Protein AF-A0A496JHW9-F1 (afdb_monomer_lite)

Secondary structure (DSSP, 8-state):
-------------SSHHHHHHHHHHHHHHHHHHHHHHHHHHHHHHHHHHHHHHHHHHHH-SSS-HHHHHHHHHHHHHHHHHHHHHHHHHHHHHHHS-SS-HHHHHHHHHHHHHHHHTT-TT-HHHHHHHHHHHHHHHHHHHHHHHHHHHHHHHHHHHHHHHHHHHHHHHHHHHHHHHHHHHHHHHHHHHHHHHHHHHHHHHHHHHHHHHHHHHHHHHHHHHHHHHHHHHHHHHHHHHTTPEEEEEEEEEETTTEEEEEEEEEPPPP-----

Sequence (271 aa):
MESVKTGKTNKVGKNTEITNTKANKETHFKQVSAITNIIRSIGGFFTKIAKKVRELVKKHPKKSNAALVVLTHAACKRAKELDDKVQDKSKQAEKENQINWWKYSGLTIVTSLLLAACSAGDTDKQIELEQEKQEANKSGIELEQERQKTEQERQKTNKSEIELEQERQKTNKSGIELANSQIKAEQERQKTEQEKQKANKSEIELEQQKQKTINTQRDLIKEQKDFIKETEQNCQENHGQFFIKKVGIKAGIGIEVEAECKTPKPTKTNQ

Radius of gyration: 61.29 Å; chains: 1; bounding box: 142×51×155 Å

pLDDT: mean 70.11, std 18.45, range [31.92, 96.56]

InterPro domains:
  IPR008592 Protein of unknown function DUF874 [PF05917] (1-137)
  IPR008592 Protein of unknown function DUF874 [PF05917] (140-271)

Structure (mmCIF, N/CA/C/O backbone):
data_AF-A0A496JHW9-F1
#
_entry.id   AF-A0A496JHW9-F1
#
loop_
_atom_site.group_PDB
_atom_site.id
_atom_site.type_symbol
_atom_site.label_atom_id
_atom_site.label_alt_id
_atom_site.label_comp_id
_atom_site.label_asym_id
_atom_site.label_entity_id
_atom_site.label_seq_id
_atom_site.pdbx_PDB_ins_code
_atom_site.Cartn_x
_atom_site.Cartn_y
_atom_site.Cartn_z
_atom_site.occupancy
_atom_site.B_iso_or_equiv
_atom_site.auth_seq_id
_atom_site.auth_comp_id
_atom_site.auth_asym_id
_atom_site.auth_atom_id
_atom_site.pdbx_PDB_model_num
ATOM 1 N N . MET A 1 1 ? 5.627 -39.200 10.473 1.00 38.06 1 MET A N 1
ATOM 2 C CA . MET A 1 1 ? 5.484 -37.866 9.853 1.00 38.06 1 MET A CA 1
ATOM 3 C C . MET A 1 1 ? 6.695 -37.059 10.286 1.00 38.06 1 MET A C 1
ATOM 5 O O . MET A 1 1 ? 6.779 -36.665 11.435 1.00 38.06 1 MET A O 1
ATOM 9 N N . GLU A 1 2 ? 7.810 -37.295 9.605 1.00 36.28 2 GLU A N 1
ATOM 10 C CA . GLU A 1 2 ? 8.341 -36.469 8.504 1.00 36.28 2 GLU A CA 1
ATOM 11 C C . GLU A 1 2 ? 9.114 -35.247 9.012 1.00 36.28 2 GLU A C 1
ATOM 13 O O . GLU A 1 2 ? 8.572 -34.248 9.469 1.00 36.28 2 GLU A O 1
ATOM 18 N N . SER A 1 3 ? 10.433 -35.389 8.927 1.00 38.78 3 SER A N 1
ATOM 19 C CA . SER A 1 3 ? 11.457 -34.377 9.116 1.00 38.78 3 SER A CA 1
ATOM 20 C C . SER A 1 3 ? 11.524 -33.475 7.880 1.00 38.78 3 SER A C 1
ATOM 22 O O . SER A 1 3 ? 11.931 -33.904 6.800 1.00 38.78 3 SER A O 1
ATOM 24 N N . VAL A 1 4 ? 11.145 -32.204 8.042 1.00 34.38 4 VAL A N 1
ATOM 25 C CA . VAL A 1 4 ? 11.215 -31.195 6.977 1.00 34.38 4 VAL A CA 1
ATOM 26 C C . VAL A 1 4 ? 12.614 -30.583 6.913 1.00 34.38 4 VAL A C 1
ATOM 28 O O . VAL A 1 4 ? 13.152 -30.044 7.880 1.00 34.38 4 VAL A O 1
ATOM 31 N N . LYS A 1 5 ? 13.194 -30.708 5.722 1.00 40.56 5 LYS A N 1
ATOM 32 C CA . LYS A 1 5 ? 14.480 -30.184 5.271 1.00 40.56 5 LYS A CA 1
ATOM 33 C C . LYS A 1 5 ? 14.376 -28.720 4.810 1.00 40.56 5 LYS A C 1
ATOM 35 O O . LYS A 1 5 ? 13.405 -28.325 4.179 1.00 40.56 5 LYS A O 1
ATOM 40 N N . THR A 1 6 ? 15.510 -28.032 4.975 1.00 37.38 6 THR A N 1
ATOM 41 C CA . THR A 1 6 ? 16.125 -27.007 4.096 1.00 37.38 6 THR A CA 1
ATOM 42 C C . THR A 1 6 ? 15.515 -25.609 3.951 1.00 37.38 6 THR A C 1
ATOM 44 O O . THR A 1 6 ? 14.374 -25.432 3.557 1.00 37.38 6 THR A O 1
ATOM 47 N N . GLY A 1 7 ? 16.394 -24.607 4.103 1.00 31.92 7 GLY A N 1
ATOM 48 C CA . GLY A 1 7 ? 16.182 -23.228 3.657 1.00 31.92 7 GLY A CA 1
ATOM 49 C C . GLY A 1 7 ? 17.379 -22.309 3.933 1.00 31.92 7 GLY A C 1
ATOM 50 O O . GLY A 1 7 ? 17.229 -21.280 4.578 1.00 31.92 7 GLY A O 1
ATOM 51 N N . LYS A 1 8 ? 18.593 -22.695 3.510 1.00 41.06 8 LYS A N 1
ATOM 52 C CA . LYS A 1 8 ? 19.811 -21.868 3.621 1.00 41.06 8 LYS A CA 1
ATOM 53 C C . LYS A 1 8 ? 19.855 -20.908 2.425 1.00 41.06 8 LYS A C 1
ATOM 55 O O . LYS A 1 8 ? 19.962 -21.361 1.289 1.00 41.06 8 LYS A O 1
ATOM 60 N N . THR A 1 9 ? 19.740 -19.603 2.660 1.00 31.92 9 THR A N 1
ATOM 61 C CA . THR A 1 9 ? 19.770 -18.576 1.608 1.00 31.92 9 THR A CA 1
ATOM 62 C C . THR A 1 9 ? 21.206 -18.289 1.156 1.00 31.92 9 THR A C 1
ATOM 64 O O . THR A 1 9 ? 22.090 -17.974 1.953 1.00 31.92 9 THR A O 1
ATOM 67 N N . ASN A 1 10 ? 21.446 -18.415 -0.150 1.00 36.72 10 ASN A N 1
ATOM 68 C CA . ASN A 1 10 ? 22.722 -18.118 -0.793 1.00 36.72 10 ASN A CA 1
ATOM 69 C C . ASN A 1 10 ? 22.885 -16.603 -0.992 1.00 36.72 10 ASN A C 1
ATOM 71 O O . ASN A 1 10 ? 22.156 -15.986 -1.763 1.00 36.72 10 ASN A O 1
ATOM 75 N N . LYS A 1 11 ? 23.896 -16.016 -0.342 1.00 51.56 11 LYS A N 1
ATOM 76 C CA . LYS A 1 11 ? 24.513 -14.744 -0.745 1.00 51.56 11 LYS A CA 1
ATOM 77 C C . LYS A 1 11 ? 25.566 -15.029 -1.820 1.00 51.56 11 LYS A C 1
ATOM 79 O O . LYS A 1 11 ? 26.724 -15.232 -1.475 1.00 51.56 11 LYS A O 1
ATOM 84 N N . VAL A 1 12 ? 25.206 -15.041 -3.102 1.00 46.00 12 VAL A N 1
ATOM 85 C CA . VAL A 1 12 ? 26.182 -15.021 -4.211 1.00 46.00 12 VAL A CA 1
ATOM 86 C C . VAL A 1 12 ? 25.565 -14.283 -5.395 1.00 46.00 12 VAL A C 1
ATOM 88 O O . VAL A 1 12 ? 24.484 -14.649 -5.837 1.00 46.00 12 VAL A O 1
ATOM 91 N N . GLY A 1 13 ? 26.262 -13.269 -5.921 1.00 43.53 13 GLY A N 1
ATOM 92 C CA . GLY A 1 13 ? 25.902 -12.693 -7.220 1.00 43.53 13 GLY A CA 1
ATOM 93 C C . GLY A 1 13 ? 26.293 -11.238 -7.471 1.00 43.53 13 GLY A C 1
ATOM 94 O O . GLY A 1 13 ? 25.481 -10.510 -8.020 1.00 43.53 13 GLY A O 1
ATOM 95 N N . LYS A 1 14 ? 27.489 -10.775 -7.071 1.00 45.34 14 LYS A N 1
ATOM 96 C CA . LYS A 1 14 ? 28.031 -9.481 -7.558 1.00 45.34 14 LYS A CA 1
ATOM 97 C C . LYS A 1 14 ? 29.511 -9.496 -7.976 1.00 45.34 14 LYS A C 1
ATOM 99 O O . LYS A 1 14 ? 30.009 -8.486 -8.452 1.00 45.34 14 LYS A O 1
ATOM 104 N N . ASN A 1 15 ? 30.209 -10.634 -7.885 1.00 43.50 15 ASN A N 1
ATOM 105 C CA . ASN A 1 15 ? 31.661 -10.685 -8.139 1.00 43.50 15 ASN A CA 1
ATOM 106 C C . ASN A 1 15 ? 32.051 -11.401 -9.448 1.00 43.50 15 ASN A C 1
ATOM 108 O O . ASN A 1 15 ? 33.213 -11.348 -9.836 1.00 43.50 15 ASN A O 1
ATOM 112 N N . THR A 1 16 ? 31.106 -12.040 -10.145 1.00 36.47 16 THR A N 1
ATOM 113 C CA . THR A 1 16 ? 31.382 -12.831 -11.365 1.00 36.47 16 THR A CA 1
ATOM 114 C C . THR A 1 16 ? 31.396 -11.983 -12.647 1.00 36.47 16 THR A C 1
ATOM 116 O O . THR A 1 16 ? 31.948 -12.389 -13.665 1.00 36.47 16 THR A O 1
ATOM 119 N N . GLU A 1 17 ? 30.837 -10.773 -12.614 1.00 43.03 17 GLU A N 1
ATOM 120 C CA . GLU A 1 17 ? 30.755 -9.887 -13.788 1.00 43.03 17 GLU A CA 1
ATOM 121 C C . GLU A 1 17 ? 32.027 -9.032 -13.985 1.00 43.03 17 GLU A C 1
ATOM 123 O O . GLU A 1 17 ? 32.406 -8.677 -15.103 1.00 43.03 17 GLU A O 1
ATOM 128 N N . ILE A 1 18 ? 32.754 -8.762 -12.896 1.00 42.75 18 ILE A N 1
ATOM 129 C CA . ILE A 1 18 ? 33.945 -7.895 -12.889 1.00 42.75 18 ILE A CA 1
ATOM 130 C C . ILE A 1 18 ? 35.205 -8.656 -13.348 1.00 42.75 18 ILE A C 1
ATOM 132 O O . ILE A 1 18 ? 36.132 -8.070 -13.907 1.00 42.75 18 ILE A O 1
ATOM 136 N N . THR A 1 19 ? 35.251 -9.978 -13.174 1.00 39.28 19 THR A N 1
ATOM 137 C CA . THR A 1 19 ? 36.376 -10.819 -13.620 1.00 39.28 19 THR A CA 1
ATOM 138 C C . THR A 1 19 ? 36.363 -11.080 -15.129 1.00 39.28 19 THR A C 1
ATOM 140 O O . THR A 1 19 ? 37.426 -11.078 -15.752 1.00 39.28 19 THR A O 1
ATOM 143 N N . ASN A 1 20 ? 35.185 -11.201 -15.750 1.00 45.97 20 ASN A N 1
ATOM 144 C CA . ASN A 1 20 ? 35.059 -11.459 -17.192 1.00 45.97 20 ASN A CA 1
ATOM 145 C C . ASN A 1 20 ? 35.387 -10.233 -18.067 1.00 45.97 20 ASN A C 1
ATOM 147 O O . ASN A 1 20 ? 35.931 -10.371 -19.162 1.00 45.97 20 ASN A O 1
ATOM 151 N N . THR A 1 21 ? 35.148 -9.016 -17.572 1.00 40.72 21 THR A N 1
ATOM 152 C CA . THR A 1 21 ? 35.511 -7.776 -18.284 1.00 40.72 21 THR A CA 1
ATOM 153 C C . THR A 1 21 ? 37.005 -7.448 -18.197 1.00 40.72 21 THR A C 1
ATOM 155 O O . THR A 1 21 ? 37.551 -6.823 -19.109 1.00 40.72 21 THR A O 1
ATOM 158 N N . LYS A 1 22 ? 37.696 -7.899 -17.140 1.00 48.84 22 LYS A N 1
ATOM 159 C CA . LYS A 1 22 ? 39.144 -7.694 -16.962 1.00 48.84 22 LYS A CA 1
ATOM 160 C C . LYS A 1 22 ? 39.978 -8.670 -17.803 1.00 48.84 22 LYS A C 1
ATOM 162 O O . LYS A 1 22 ? 40.954 -8.244 -18.413 1.00 48.84 22 LYS A O 1
ATOM 167 N N . ALA A 1 23 ? 39.540 -9.928 -17.920 1.00 45.97 23 ALA A N 1
ATOM 168 C CA . ALA A 1 23 ? 40.186 -10.933 -18.769 1.00 45.97 23 ALA A CA 1
ATOM 169 C C . ALA A 1 23 ? 40.091 -10.594 -20.272 1.00 45.97 23 ALA A C 1
ATOM 171 O O . ALA A 1 23 ? 41.078 -10.736 -20.990 1.00 45.97 23 ALA A O 1
ATOM 172 N N . ASN A 1 24 ? 38.949 -10.063 -20.733 1.00 49.88 24 ASN A N 1
ATOM 173 C CA . ASN A 1 24 ? 38.745 -9.698 -22.142 1.00 49.88 24 ASN A CA 1
ATOM 174 C C . ASN A 1 24 ? 39.609 -8.493 -22.590 1.00 49.88 24 ASN A C 1
ATOM 176 O O . ASN A 1 24 ? 40.125 -8.440 -23.705 1.00 49.88 24 ASN A O 1
ATOM 180 N N . LYS A 1 25 ? 39.838 -7.513 -21.705 1.00 49.62 25 LYS A N 1
ATOM 181 C CA . LYS A 1 25 ? 40.701 -6.359 -22.025 1.00 49.62 25 LYS A CA 1
ATOM 182 C C . LYS A 1 25 ? 42.174 -6.749 -22.179 1.00 49.62 25 LYS A C 1
ATOM 184 O O . LYS A 1 25 ? 42.870 -6.182 -23.021 1.00 49.62 25 LYS A O 1
ATOM 189 N N . GLU A 1 26 ? 42.648 -7.724 -21.406 1.00 53.12 26 GLU A N 1
ATOM 190 C CA . GLU A 1 26 ? 44.038 -8.185 -21.470 1.00 53.12 26 GLU A CA 1
ATOM 191 C C . GLU A 1 26 ? 44.323 -9.012 -22.740 1.00 53.12 26 GLU A C 1
ATOM 193 O O . GLU A 1 26 ? 45.401 -8.898 -23.331 1.00 53.12 26 GLU A O 1
ATOM 198 N N . THR A 1 27 ? 43.345 -9.789 -23.221 1.00 54.84 27 THR A N 1
ATOM 199 C CA . THR A 1 27 ? 43.448 -10.546 -24.481 1.00 54.84 27 THR A CA 1
ATOM 200 C C . THR A 1 27 ? 43.439 -9.638 -25.712 1.00 54.84 27 THR A C 1
ATOM 202 O O . THR A 1 27 ? 44.270 -9.830 -26.602 1.00 54.84 27 THR A O 1
ATOM 205 N N . HIS A 1 28 ? 42.605 -8.591 -25.745 1.00 49.56 28 HIS A N 1
ATOM 206 C CA . HIS A 1 28 ? 42.624 -7.602 -26.833 1.00 49.56 28 HIS A CA 1
ATOM 207 C C . HIS A 1 28 ? 43.955 -6.833 -26.914 1.00 49.56 28 HIS A C 1
ATOM 209 O O . HIS A 1 28 ? 44.460 -6.583 -28.009 1.00 49.56 28 HIS A O 1
ATOM 215 N N . PHE A 1 29 ? 44.584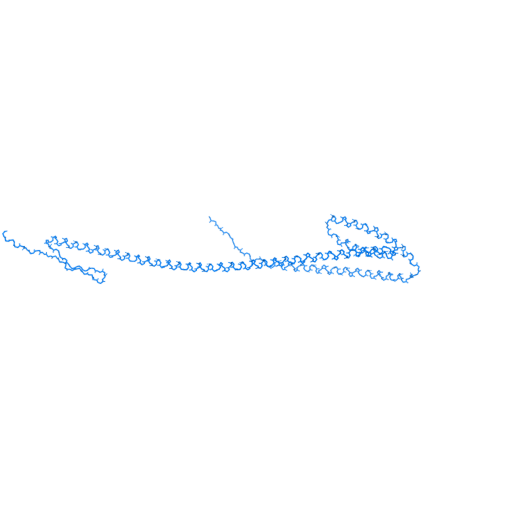 -6.518 -25.777 1.00 49.28 29 PHE A N 1
ATOM 216 C CA . PHE A 1 29 ? 45.864 -5.799 -25.761 1.00 49.28 29 PHE A CA 1
ATOM 217 C C . PHE A 1 29 ? 47.042 -6.664 -26.251 1.00 49.28 29 PHE A C 1
ATOM 219 O O . PHE A 1 29 ? 47.919 -6.180 -26.971 1.00 49.28 29 PHE A O 1
ATOM 226 N N . LYS A 1 30 ? 47.036 -7.969 -25.940 1.00 56.78 30 LYS A N 1
ATOM 227 C CA . LYS A 1 30 ? 48.023 -8.937 -26.465 1.00 56.78 30 LYS A CA 1
ATOM 228 C C . LYS A 1 30 ? 47.872 -9.167 -27.975 1.00 56.78 30 LYS A C 1
ATOM 230 O O . LYS A 1 30 ? 48.863 -9.394 -28.665 1.00 56.78 30 LYS A O 1
ATOM 235 N N . GLN A 1 31 ? 46.658 -9.049 -28.510 1.00 52.97 31 GLN A N 1
ATOM 236 C CA . GLN A 1 31 ? 46.401 -9.182 -29.946 1.00 52.97 31 GLN A CA 1
ATOM 237 C C . GLN A 1 31 ? 46.903 -7.960 -30.738 1.00 52.97 31 GLN A C 1
ATOM 239 O O . GLN A 1 31 ? 47.512 -8.112 -31.798 1.00 52.97 31 GLN A O 1
ATOM 244 N N . VAL A 1 32 ? 46.734 -6.750 -30.196 1.00 52.50 32 VAL A N 1
ATOM 245 C CA . VAL A 1 32 ? 47.209 -5.501 -30.823 1.00 52.50 32 VAL A CA 1
ATOM 246 C C . VAL A 1 32 ? 48.742 -5.423 -30.853 1.00 52.50 32 VAL A C 1
ATOM 248 O O . VAL A 1 32 ? 49.325 -4.991 -31.854 1.00 52.50 32 VAL A O 1
ATOM 251 N N . SER A 1 33 ? 49.425 -5.895 -29.805 1.00 58.91 33 SER A N 1
ATOM 252 C CA . SER A 1 33 ? 50.894 -5.904 -29.771 1.00 58.91 33 SER A CA 1
ATOM 253 C C . SER A 1 33 ? 51.505 -6.913 -30.756 1.00 58.91 33 SER A C 1
ATOM 255 O O . SER A 1 33 ? 52.516 -6.611 -31.396 1.00 58.91 33 SER A O 1
ATOM 257 N N . ALA A 1 34 ? 50.855 -8.063 -30.970 1.00 58.59 34 ALA A N 1
ATOM 258 C CA . ALA A 1 34 ? 51.259 -9.040 -31.983 1.00 58.59 34 ALA A CA 1
ATOM 259 C C . ALA A 1 34 ? 51.099 -8.496 -33.417 1.00 58.59 34 ALA A C 1
ATOM 261 O O . ALA A 1 34 ? 52.024 -8.605 -34.225 1.00 58.59 34 ALA A O 1
ATOM 262 N N . ILE A 1 35 ? 49.973 -7.836 -33.718 1.00 55.69 35 ILE A N 1
ATOM 263 C CA . ILE A 1 35 ? 49.712 -7.226 -35.036 1.00 55.69 35 ILE A CA 1
ATOM 264 C C . ILE A 1 35 ? 50.733 -6.117 -35.338 1.00 55.69 35 ILE A C 1
ATOM 266 O O . ILE A 1 35 ? 51.278 -6.046 -36.441 1.00 55.69 35 ILE A O 1
ATOM 270 N N . THR A 1 36 ? 51.074 -5.300 -34.339 1.00 54.47 36 THR A N 1
ATOM 271 C CA . THR A 1 36 ? 52.035 -4.196 -34.500 1.00 54.47 36 THR A CA 1
ATOM 272 C C . THR A 1 36 ? 53.442 -4.693 -34.858 1.00 54.47 36 THR A C 1
ATOM 274 O O . THR A 1 36 ? 54.133 -4.093 -35.687 1.00 54.47 36 THR A O 1
ATOM 277 N N . ASN A 1 37 ? 53.876 -5.822 -34.291 1.00 64.12 37 ASN A N 1
ATOM 278 C CA . ASN A 1 37 ? 55.190 -6.399 -34.591 1.00 64.12 37 ASN A CA 1
ATOM 279 C C . ASN A 1 37 ? 55.259 -7.037 -35.989 1.00 64.12 37 ASN A C 1
ATOM 281 O O . ASN A 1 37 ? 56.304 -6.963 -36.640 1.00 64.12 37 ASN A O 1
ATOM 285 N N . ILE A 1 38 ? 54.147 -7.576 -36.495 1.00 64.69 38 ILE A N 1
ATOM 286 C CA . ILE A 1 38 ? 54.056 -8.099 -37.867 1.00 64.69 38 ILE A CA 1
ATOM 287 C C . ILE A 1 38 ? 54.141 -6.953 -38.886 1.00 64.69 38 ILE A C 1
ATOM 289 O O . ILE A 1 38 ? 54.937 -7.021 -39.823 1.00 64.69 38 ILE A O 1
ATOM 293 N N . ILE A 1 39 ? 53.402 -5.860 -38.667 1.00 60.53 39 ILE A N 1
ATOM 294 C CA . ILE A 1 39 ? 53.426 -4.679 -39.549 1.00 60.53 39 ILE A CA 1
ATOM 295 C C . ILE A 1 39 ? 54.838 -4.070 -39.614 1.00 60.53 39 ILE A C 1
ATOM 297 O O . ILE A 1 39 ? 55.323 -3.719 -40.692 1.00 60.53 39 ILE A O 1
ATOM 301 N N . ARG A 1 40 ? 55.551 -4.016 -38.481 1.00 60.44 40 ARG A N 1
ATOM 302 C CA . ARG A 1 40 ? 56.924 -3.487 -38.424 1.00 60.44 40 ARG A CA 1
ATOM 303 C C . ARG A 1 40 ? 57.957 -4.383 -39.119 1.00 60.44 40 ARG A C 1
ATOM 305 O O . ARG A 1 40 ? 58.894 -3.858 -39.718 1.00 60.44 40 ARG A O 1
ATOM 312 N N . SER A 1 41 ? 57.771 -5.704 -39.101 1.00 66.69 41 SER A N 1
ATOM 313 C CA . SER A 1 41 ? 58.616 -6.654 -39.842 1.00 66.69 41 SER A CA 1
ATOM 314 C C . SER A 1 41 ? 58.455 -6.496 -41.361 1.00 66.69 41 SER A C 1
ATOM 316 O O . SER A 1 41 ? 59.432 -6.429 -42.111 1.00 66.69 41 SER A O 1
ATOM 318 N N . ILE A 1 42 ? 57.213 -6.317 -41.813 1.00 54.94 42 ILE A N 1
ATOM 319 C CA . ILE A 1 42 ? 56.868 -6.158 -43.228 1.00 54.94 42 ILE A CA 1
ATOM 320 C C . ILE A 1 42 ? 57.370 -4.810 -43.788 1.00 54.94 42 ILE A C 1
ATOM 322 O O . ILE A 1 42 ? 57.910 -4.757 -44.897 1.00 54.94 42 ILE A O 1
ATOM 326 N N . GLY A 1 43 ? 57.303 -3.725 -43.006 1.00 58.91 43 GLY A N 1
ATOM 327 C CA . GLY A 1 43 ? 57.817 -2.405 -43.408 1.00 58.91 43 GLY A CA 1
ATOM 328 C C . GLY A 1 43 ? 59.322 -2.378 -43.732 1.00 58.91 43 GLY A C 1
ATOM 329 O O . GLY A 1 43 ? 59.762 -1.634 -44.616 1.00 58.91 43 GLY A O 1
ATOM 330 N N . GLY A 1 44 ? 60.121 -3.236 -43.086 1.00 68.94 44 GLY A N 1
ATOM 331 C CA . GLY A 1 44 ? 61.555 -3.393 -43.372 1.00 68.94 44 GLY A CA 1
ATOM 332 C C . GLY A 1 44 ? 61.847 -4.036 -44.736 1.00 68.94 44 GLY A C 1
ATOM 333 O O . GLY A 1 44 ? 62.854 -3.734 -45.382 1.00 68.94 44 GLY A O 1
ATOM 334 N N . PHE A 1 45 ? 60.946 -4.898 -45.210 1.00 66.25 45 PHE A N 1
ATOM 335 C CA . PHE A 1 45 ? 61.050 -5.524 -46.527 1.00 66.25 45 PHE A CA 1
ATOM 336 C C . PHE A 1 45 ? 60.669 -4.537 -47.640 1.00 66.25 45 PHE A C 1
ATOM 338 O O . PHE A 1 45 ? 61.401 -4.385 -48.622 1.00 66.25 45 PHE A O 1
ATOM 345 N N . PHE A 1 46 ? 59.591 -3.772 -47.437 1.00 51.53 46 PHE A N 1
ATOM 346 C CA . PHE A 1 46 ? 59.152 -2.743 -48.384 1.00 51.53 46 PHE A CA 1
ATOM 347 C C . PHE A 1 46 ? 60.167 -1.608 -48.550 1.00 51.53 46 PHE A C 1
ATOM 349 O O . PHE A 1 46 ? 60.406 -1.153 -49.667 1.00 51.53 46 PHE A O 1
ATOM 356 N N . THR A 1 47 ? 60.851 -1.201 -47.480 1.00 64.12 47 THR A N 1
ATOM 357 C CA . THR A 1 47 ? 61.916 -0.187 -47.569 1.00 64.12 47 THR A CA 1
ATOM 358 C C . THR A 1 47 ? 63.146 -0.672 -48.347 1.00 64.12 47 THR A C 1
ATOM 360 O O . THR A 1 47 ? 63.772 0.126 -49.051 1.00 64.12 47 THR A O 1
ATOM 363 N N . LYS A 1 48 ? 63.477 -1.973 -48.309 1.00 69.25 48 LYS A N 1
ATOM 364 C CA . LYS A 1 48 ? 64.531 -2.568 -49.158 1.00 69.25 48 LYS A CA 1
ATOM 365 C C . LYS A 1 48 ? 64.132 -2.618 -50.635 1.00 69.25 48 LYS A C 1
ATOM 367 O O . LYS A 1 48 ? 64.963 -2.310 -51.491 1.00 69.25 48 LYS A O 1
ATOM 372 N N . ILE A 1 49 ? 62.876 -2.951 -50.937 1.00 61.84 49 ILE A N 1
ATOM 373 C CA . ILE A 1 49 ? 62.351 -2.941 -52.313 1.00 61.84 49 ILE A CA 1
ATOM 374 C C . ILE A 1 49 ? 62.331 -1.513 -52.863 1.00 61.84 49 ILE A C 1
ATOM 376 O O . ILE A 1 49 ? 62.865 -1.268 -53.943 1.00 61.84 49 ILE A O 1
ATOM 380 N N . ALA A 1 50 ? 61.817 -0.552 -52.094 1.00 64.75 50 ALA A N 1
ATOM 381 C CA . ALA A 1 50 ? 61.758 0.849 -52.500 1.00 64.75 50 ALA A CA 1
ATOM 382 C C . ALA A 1 50 ? 63.150 1.427 -52.811 1.00 64.75 50 ALA A C 1
ATOM 384 O O . ALA A 1 50 ? 63.309 2.154 -53.790 1.00 64.75 50 ALA A O 1
ATOM 385 N N . LYS A 1 51 ? 64.185 1.063 -52.037 1.00 69.12 51 LYS A N 1
ATOM 386 C CA . LYS A 1 51 ? 65.572 1.469 -52.329 1.00 69.12 51 LYS A CA 1
ATOM 387 C C . LYS A 1 51 ? 66.097 0.879 -53.644 1.00 69.12 51 LYS A C 1
ATOM 389 O O . LYS A 1 51 ? 66.660 1.630 -54.436 1.00 69.12 51 LYS A O 1
ATOM 394 N N . LYS A 1 52 ? 65.857 -0.410 -53.923 1.00 68.75 52 LYS A N 1
ATOM 395 C CA . LYS A 1 52 ? 66.259 -1.044 -55.197 1.00 68.75 52 LYS A CA 1
ATOM 396 C C . LYS A 1 52 ? 65.530 -0.455 -56.408 1.00 68.75 52 LYS A C 1
ATOM 398 O O . LYS A 1 52 ? 66.152 -0.215 -57.440 1.00 68.75 52 LYS A O 1
ATOM 403 N N . VAL A 1 53 ? 64.234 -0.168 -56.277 1.00 58.66 53 VAL A N 1
ATOM 404 C CA . VAL A 1 53 ? 63.438 0.476 -57.337 1.00 58.66 53 VAL A CA 1
ATOM 405 C C . VAL A 1 53 ? 63.943 1.897 -57.601 1.00 58.66 53 VAL A C 1
ATOM 407 O O . VAL A 1 53 ? 64.119 2.289 -58.753 1.00 58.66 53 VAL A O 1
ATOM 410 N N . ARG A 1 54 ? 64.279 2.652 -56.547 1.00 59.44 54 ARG A N 1
ATOM 411 C CA . ARG A 1 54 ? 64.831 4.009 -56.671 1.00 59.44 54 ARG A CA 1
ATOM 412 C C . ARG A 1 54 ? 66.202 4.041 -57.357 1.00 59.44 54 ARG A C 1
ATOM 414 O O . ARG A 1 54 ? 66.497 5.008 -58.055 1.00 59.44 54 ARG A O 1
ATOM 421 N N . GLU A 1 55 ? 67.032 3.014 -57.182 1.00 69.25 55 GLU A N 1
ATOM 422 C CA . GLU A 1 55 ? 68.315 2.890 -57.892 1.00 69.25 55 GLU A CA 1
ATOM 423 C C . GLU A 1 55 ? 68.150 2.507 -59.369 1.00 69.25 55 GLU A C 1
ATOM 425 O O . GLU A 1 55 ? 68.857 3.049 -60.219 1.00 69.25 55 GLU A O 1
ATOM 430 N N . LEU A 1 56 ? 67.195 1.632 -59.698 1.00 56.19 56 LEU A N 1
ATOM 431 C CA . LEU A 1 56 ? 66.895 1.254 -61.085 1.00 56.19 56 LEU A CA 1
ATOM 432 C C . LEU A 1 56 ? 66.345 2.430 -61.902 1.00 56.19 56 LEU A C 1
ATOM 434 O O . LEU A 1 56 ? 66.776 2.646 -63.034 1.00 56.19 56 LEU A O 1
ATOM 438 N N . VAL A 1 57 ? 65.472 3.246 -61.302 1.00 55.25 57 VAL A N 1
ATOM 439 C CA . VAL A 1 57 ? 64.918 4.458 -61.934 1.00 55.25 57 VAL A CA 1
ATOM 440 C C . VAL A 1 57 ? 66.004 5.504 -62.222 1.00 55.25 57 VAL A C 1
ATOM 442 O O . VAL A 1 57 ? 65.918 6.227 -63.211 1.00 55.25 57 VAL A O 1
ATOM 445 N N . LYS A 1 58 ? 67.076 5.551 -61.420 1.00 57.34 58 LYS A N 1
ATOM 446 C CA . LYS A 1 58 ? 68.208 6.462 -61.655 1.00 57.34 58 LYS A CA 1
ATOM 447 C C . LYS A 1 58 ? 69.143 6.012 -62.785 1.00 57.34 58 LYS A C 1
ATOM 449 O O . LYS A 1 58 ? 69.788 6.867 -63.384 1.00 57.34 58 LYS A O 1
ATOM 454 N N . LYS A 1 59 ? 69.234 4.711 -63.094 1.00 57.78 59 LYS A N 1
ATOM 455 C CA . LYS A 1 59 ? 70.206 4.183 -64.074 1.00 57.78 59 LYS A CA 1
ATOM 456 C C . LYS A 1 59 ? 69.776 4.306 -65.544 1.00 57.78 59 LYS A C 1
ATOM 458 O O . LYS A 1 59 ? 70.650 4.355 -66.402 1.00 57.78 59 LYS A O 1
ATOM 463 N N . HIS A 1 60 ? 68.482 4.420 -65.862 1.00 52.19 60 HIS A N 1
ATOM 464 C CA . HIS A 1 60 ? 68.018 4.537 -67.258 1.00 52.19 60 HIS A CA 1
ATOM 465 C C . HIS A 1 60 ? 66.864 5.547 -67.448 1.00 52.19 60 HIS A C 1
ATOM 467 O O . HIS A 1 60 ? 65.726 5.143 -67.685 1.00 52.19 60 HIS A O 1
ATOM 473 N N . PRO A 1 61 ? 67.128 6.869 -67.421 1.00 52.00 61 PRO A N 1
ATOM 474 C CA . PRO A 1 61 ? 66.071 7.884 -67.480 1.00 52.00 61 PRO A CA 1
ATOM 475 C C . PRO A 1 61 ? 65.464 8.132 -68.875 1.00 52.00 61 PRO A C 1
ATOM 477 O O . PRO A 1 61 ? 64.420 8.766 -68.957 1.00 52.00 61 PRO A O 1
ATOM 480 N N . LYS A 1 62 ? 66.093 7.697 -69.985 1.00 50.72 62 LYS A N 1
ATOM 481 C CA . LYS A 1 62 ? 65.738 8.221 -71.330 1.00 50.72 62 LYS A CA 1
ATOM 482 C C . LYS A 1 62 ? 65.431 7.210 -72.448 1.00 50.72 62 LYS A C 1
ATOM 484 O O . LYS A 1 62 ? 65.047 7.635 -73.527 1.00 50.72 62 LYS A O 1
ATOM 489 N N . LYS A 1 63 ? 65.525 5.892 -72.222 1.00 49.34 63 LYS A N 1
ATOM 490 C CA . LYS A 1 63 ? 65.069 4.866 -73.201 1.00 49.34 63 LYS A CA 1
ATOM 491 C C . LYS A 1 63 ? 63.964 3.943 -72.665 1.00 49.34 63 LYS A C 1
ATOM 493 O O . LYS A 1 63 ? 63.519 3.042 -73.363 1.00 49.34 63 LYS A O 1
ATOM 498 N N . SER A 1 64 ? 63.514 4.186 -71.432 1.00 48.31 64 SER A N 1
ATOM 499 C CA . SER A 1 64 ? 62.567 3.329 -70.715 1.00 48.31 64 SER A CA 1
ATOM 500 C C . SER A 1 64 ? 61.106 3.636 -71.048 1.00 48.31 64 SER A C 1
ATOM 502 O O . SER A 1 64 ? 60.297 2.732 -71.001 1.00 48.31 64 SER A O 1
ATOM 504 N N . ASN A 1 65 ? 60.739 4.857 -71.449 1.00 52.38 65 ASN A N 1
ATOM 505 C CA . ASN A 1 65 ? 59.325 5.262 -71.468 1.00 52.38 65 ASN A CA 1
ATOM 506 C C . ASN A 1 65 ? 58.423 4.404 -72.370 1.00 52.38 65 ASN A C 1
ATOM 508 O O . ASN A 1 65 ? 57.350 4.024 -71.928 1.00 52.38 65 ASN A O 1
ATOM 512 N N . ALA A 1 66 ? 58.846 4.019 -73.577 1.00 44.84 66 ALA A N 1
ATOM 513 C CA . ALA A 1 66 ? 58.011 3.177 -74.443 1.00 44.84 66 ALA A CA 1
ATOM 514 C C . ALA A 1 66 ? 57.928 1.721 -73.948 1.00 44.84 66 ALA A C 1
ATOM 516 O O . ALA A 1 66 ? 56.846 1.146 -73.889 1.00 44.84 66 ALA A O 1
ATOM 517 N N . ALA A 1 67 ? 59.053 1.134 -73.526 1.00 45.91 67 ALA A N 1
ATOM 518 C CA . ALA A 1 67 ? 59.084 -0.232 -72.999 1.00 45.91 67 ALA A CA 1
ATOM 519 C C . ALA A 1 67 ? 58.390 -0.340 -71.632 1.00 45.91 67 ALA A C 1
ATOM 521 O O . ALA A 1 67 ? 57.709 -1.322 -71.364 1.00 45.91 67 ALA A O 1
ATOM 522 N N . LEU A 1 68 ? 58.518 0.689 -70.793 1.00 49.72 68 LEU A N 1
ATOM 523 C CA . LEU A 1 68 ? 57.842 0.834 -69.511 1.00 49.72 68 LEU A CA 1
ATOM 524 C C . LEU A 1 68 ? 56.344 0.998 -69.731 1.00 49.72 68 LEU A C 1
ATOM 526 O O . LEU A 1 68 ? 55.586 0.312 -69.067 1.00 49.72 68 LEU A O 1
ATOM 530 N N . VAL A 1 69 ? 55.904 1.821 -70.686 1.00 48.09 69 VAL A N 1
ATOM 531 C CA . VAL A 1 69 ? 54.480 1.963 -71.026 1.00 48.09 69 VAL A CA 1
ATOM 532 C C . VAL A 1 69 ? 53.916 0.647 -71.561 1.00 48.09 69 VAL A C 1
ATOM 534 O O . VAL A 1 69 ? 52.881 0.212 -71.075 1.00 48.09 69 VAL A O 1
ATOM 537 N N . VAL A 1 70 ? 54.614 -0.054 -72.461 1.00 52.09 70 VAL A N 1
ATOM 538 C CA . VAL A 1 70 ? 54.166 -1.359 -72.985 1.00 52.09 70 VAL A CA 1
ATOM 539 C C . VAL A 1 70 ? 54.139 -2.436 -71.892 1.00 52.09 70 VAL A C 1
ATOM 541 O O . VAL A 1 70 ? 53.174 -3.194 -71.804 1.00 52.09 70 VAL A O 1
ATOM 544 N N . LEU A 1 71 ? 55.142 -2.479 -71.007 1.00 54.62 71 LEU A N 1
ATOM 545 C CA . LEU A 1 71 ? 55.164 -3.387 -69.852 1.00 54.62 71 LEU A CA 1
ATOM 546 C C . LEU A 1 71 ? 54.082 -3.040 -68.824 1.00 54.62 71 LEU A C 1
ATOM 548 O O . LEU A 1 71 ? 53.472 -3.947 -68.265 1.00 54.62 71 LEU A O 1
ATOM 552 N N . THR A 1 72 ? 53.806 -1.754 -68.607 1.00 54.59 72 THR A N 1
ATOM 553 C CA . THR A 1 72 ? 52.750 -1.284 -67.698 1.00 54.59 72 THR A CA 1
ATOM 554 C C . THR A 1 72 ? 51.376 -1.611 -68.276 1.00 54.59 72 THR A C 1
ATOM 556 O O . THR A 1 72 ? 50.522 -2.118 -67.562 1.00 54.59 72 THR A O 1
ATOM 559 N N . HIS A 1 73 ? 51.178 -1.449 -69.585 1.00 53.81 73 HIS A N 1
ATOM 560 C CA . HIS A 1 73 ? 49.925 -1.788 -70.256 1.00 53.81 73 HIS A CA 1
ATOM 561 C C . HIS A 1 73 ? 49.678 -3.307 -70.280 1.00 53.81 73 HIS A C 1
ATOM 563 O O . HIS A 1 73 ? 48.569 -3.767 -70.007 1.00 53.81 73 HIS A O 1
ATOM 569 N N . ALA A 1 74 ? 50.724 -4.110 -70.511 1.00 61.50 74 ALA A N 1
ATOM 570 C CA . ALA A 1 74 ? 50.652 -5.567 -70.404 1.00 61.50 74 ALA A CA 1
ATOM 571 C C . ALA A 1 74 ? 50.379 -6.032 -68.961 1.00 61.50 74 ALA A C 1
ATOM 573 O O . ALA A 1 74 ? 49.567 -6.937 -68.748 1.00 61.50 74 ALA A O 1
ATOM 574 N N . ALA A 1 75 ? 51.005 -5.391 -67.968 1.00 57.03 75 ALA A N 1
ATOM 575 C CA . ALA A 1 75 ? 50.760 -5.655 -66.553 1.00 57.03 75 ALA A CA 1
ATOM 576 C C . ALA A 1 75 ? 49.335 -5.264 -66.137 1.00 57.03 75 ALA A C 1
ATOM 578 O O . ALA A 1 75 ? 48.695 -6.008 -65.400 1.00 57.03 75 ALA A O 1
ATOM 579 N N . CYS A 1 76 ? 48.789 -4.170 -66.666 1.00 60.16 76 CYS A N 1
ATOM 580 C CA . CYS A 1 76 ? 47.416 -3.762 -66.386 1.00 60.16 76 CYS A CA 1
ATOM 581 C C . CYS A 1 76 ? 46.366 -4.633 -67.048 1.00 60.16 76 CYS A C 1
ATOM 583 O O . CYS A 1 76 ? 45.338 -4.906 -66.437 1.00 60.16 76 CYS A O 1
ATOM 585 N N . LYS A 1 77 ? 46.618 -5.118 -68.268 1.00 63.09 77 LYS A N 1
ATOM 586 C CA . LYS A 1 77 ? 45.714 -6.077 -68.912 1.00 63.09 77 LYS A CA 1
ATOM 587 C C . LYS A 1 77 ? 45.624 -7.369 -68.093 1.00 63.09 77 LYS A C 1
ATOM 589 O O . LYS A 1 77 ? 44.536 -7.899 -67.900 1.00 63.09 77 LYS A O 1
ATOM 594 N N . ARG A 1 78 ? 46.756 -7.819 -67.538 1.00 60.25 78 ARG A N 1
ATOM 595 C CA . ARG A 1 78 ? 46.825 -8.959 -66.607 1.00 60.25 78 ARG A CA 1
ATOM 596 C C . ARG A 1 78 ? 46.185 -8.648 -65.248 1.00 60.25 78 ARG A C 1
ATOM 598 O O . ARG A 1 78 ? 45.547 -9.525 -64.681 1.00 60.25 78 ARG A O 1
ATOM 605 N N . ALA A 1 79 ? 46.333 -7.426 -64.736 1.00 58.75 79 ALA A N 1
ATOM 606 C CA . ALA A 1 79 ? 45.721 -7.002 -63.478 1.00 58.75 79 ALA A CA 1
ATOM 607 C C . ALA A 1 79 ? 44.192 -6.919 -63.581 1.00 58.75 79 ALA A C 1
ATOM 609 O O . ALA A 1 79 ? 43.510 -7.357 -62.665 1.00 58.75 79 ALA A O 1
ATOM 610 N N . LYS A 1 80 ? 43.660 -6.445 -64.714 1.00 60.84 80 LYS A N 1
ATOM 611 C CA . LYS A 1 80 ? 42.215 -6.385 -64.966 1.00 60.84 80 LYS A CA 1
ATOM 612 C C . LYS A 1 80 ? 41.591 -7.781 -65.058 1.00 60.84 80 LYS A C 1
ATOM 614 O O . LYS A 1 80 ? 40.581 -8.041 -64.424 1.00 60.84 80 LYS A O 1
ATOM 619 N N . GLU A 1 81 ? 42.262 -8.718 -65.730 1.00 65.38 81 GLU A N 1
ATOM 620 C CA . GLU A 1 81 ? 41.817 -10.121 -65.784 1.00 65.38 81 GLU A CA 1
ATOM 621 C C . GLU A 1 81 ? 41.857 -10.817 -64.406 1.00 65.38 81 GLU A C 1
ATOM 623 O O . GLU A 1 81 ? 41.096 -11.749 -64.136 1.00 65.38 81 GLU A O 1
ATOM 628 N N . LEU A 1 82 ? 42.765 -10.387 -63.525 1.00 57.53 82 LEU A N 1
ATOM 629 C CA . LEU A 1 82 ? 42.823 -10.860 -62.143 1.00 57.53 82 LEU A CA 1
ATOM 630 C C . LEU A 1 82 ? 41.741 -10.213 -61.270 1.00 57.53 82 LEU A C 1
ATOM 632 O O . LEU A 1 82 ? 41.213 -10.898 -60.399 1.00 57.53 82 LEU A O 1
ATOM 636 N N . ASP A 1 83 ? 41.391 -8.949 -61.515 1.00 57.12 83 ASP A N 1
ATOM 637 C CA . ASP A 1 83 ? 40.336 -8.232 -60.792 1.00 57.12 83 ASP A CA 1
ATOM 638 C C . ASP A 1 83 ? 38.955 -8.842 -61.062 1.00 57.12 83 ASP A C 1
ATOM 640 O O . ASP A 1 83 ? 38.250 -9.177 -60.112 1.00 57.12 83 ASP A O 1
ATOM 644 N N . ASP A 1 84 ? 38.631 -9.145 -62.325 1.00 64.06 84 ASP A N 1
ATOM 645 C CA . ASP A 1 84 ? 37.369 -9.805 -62.699 1.00 64.06 84 ASP A CA 1
ATOM 646 C C . ASP A 1 84 ? 37.227 -11.180 -62.009 1.00 64.06 84 ASP A C 1
ATOM 648 O O . ASP A 1 84 ? 36.194 -11.504 -61.417 1.00 64.06 84 ASP A O 1
ATOM 652 N N . LYS A 1 85 ? 38.313 -11.970 -61.969 1.00 66.06 85 LYS A N 1
ATOM 653 C CA . LYS A 1 85 ? 38.348 -13.273 -61.271 1.00 66.06 85 LYS A CA 1
ATOM 654 C C . LYS A 1 85 ? 38.244 -13.145 -59.749 1.00 66.06 85 LYS A C 1
ATOM 656 O O . LYS A 1 85 ? 37.775 -14.078 -59.093 1.00 66.06 85 LYS A O 1
ATOM 661 N N . VAL A 1 86 ? 38.720 -12.045 -59.167 1.00 60.91 86 VAL A N 1
ATOM 662 C CA . VAL A 1 86 ? 38.601 -11.764 -57.727 1.00 60.91 86 VAL A CA 1
ATOM 663 C C . VAL A 1 86 ? 37.190 -11.279 -57.394 1.00 60.91 86 VAL A C 1
ATOM 665 O O . VAL A 1 86 ? 36.641 -11.701 -56.376 1.00 60.91 86 VAL A O 1
ATOM 668 N N . GLN A 1 87 ? 36.569 -10.479 -58.265 1.00 58.19 87 GLN A N 1
ATOM 669 C CA . GLN A 1 87 ? 35.194 -10.011 -58.101 1.00 58.19 87 GLN A CA 1
ATOM 670 C C . GLN A 1 87 ? 34.187 -11.165 -58.144 1.00 58.19 87 GLN A C 1
ATOM 672 O O . GLN A 1 87 ? 33.320 -11.247 -57.272 1.00 58.19 87 GLN A O 1
ATOM 677 N N . ASP A 1 88 ? 34.334 -12.096 -59.088 1.00 61.00 88 ASP A N 1
ATOM 678 C CA . ASP A 1 88 ? 33.452 -13.266 -59.186 1.00 61.00 88 ASP A CA 1
ATOM 679 C C . ASP A 1 88 ? 33.591 -14.191 -57.971 1.00 61.00 88 ASP A C 1
ATOM 681 O O . ASP A 1 88 ? 32.595 -14.660 -57.414 1.00 61.00 88 ASP A O 1
ATOM 685 N N . LYS A 1 89 ? 34.820 -14.379 -57.473 1.00 62.69 89 LYS A N 1
ATOM 686 C CA . LYS A 1 89 ? 35.065 -15.135 -56.236 1.00 62.69 89 LYS A CA 1
ATOM 687 C C . LYS A 1 89 ? 34.533 -14.426 -54.991 1.00 62.69 89 LYS A C 1
ATOM 689 O O . LYS A 1 89 ? 34.079 -15.103 -54.072 1.00 62.69 89 LYS A O 1
ATOM 694 N N . SER A 1 90 ? 34.542 -13.092 -54.961 1.00 61.97 90 SER A N 1
ATOM 695 C CA . SER A 1 90 ? 33.924 -12.310 -53.884 1.00 61.97 90 SER A CA 1
ATOM 696 C C . SER A 1 90 ? 32.401 -12.470 -53.880 1.00 61.97 90 SER A C 1
ATOM 698 O O . SER A 1 90 ? 31.826 -12.708 -52.822 1.00 61.97 90 SER A O 1
ATOM 700 N N . LYS A 1 91 ? 31.750 -12.419 -55.051 1.00 62.22 91 LYS A N 1
ATOM 701 C CA . LYS A 1 91 ? 30.294 -12.623 -55.195 1.00 62.22 91 LYS A CA 1
ATOM 702 C C . LYS A 1 91 ? 29.867 -14.059 -54.865 1.00 62.22 91 LYS A C 1
ATOM 704 O O . LYS A 1 91 ? 28.773 -14.276 -54.346 1.00 62.22 91 LYS A O 1
ATOM 709 N N . GLN A 1 92 ? 30.726 -15.047 -55.129 1.00 57.34 92 GLN A N 1
ATOM 710 C CA . GLN A 1 92 ? 30.503 -16.441 -54.729 1.00 57.34 92 GLN A CA 1
ATOM 711 C C . GLN A 1 92 ? 30.685 -16.649 -53.213 1.00 57.34 92 GLN A C 1
ATOM 713 O O . GLN A 1 92 ? 29.894 -17.359 -52.598 1.00 57.34 92 GLN A O 1
ATOM 718 N N . ALA A 1 93 ? 31.651 -15.965 -52.590 1.00 53.16 93 ALA A N 1
ATOM 719 C CA . ALA A 1 93 ? 31.881 -15.997 -51.142 1.00 53.16 93 ALA A CA 1
ATOM 720 C C . ALA A 1 93 ? 30.830 -15.219 -50.321 1.00 53.16 93 ALA A C 1
ATOM 722 O O . ALA A 1 93 ? 30.671 -15.475 -49.134 1.00 53.16 93 ALA A O 1
ATOM 723 N N . GLU A 1 94 ? 30.093 -14.289 -50.931 1.00 52.81 94 GLU A N 1
ATOM 724 C CA . GLU A 1 94 ? 28.976 -13.579 -50.286 1.00 52.81 94 GLU A CA 1
ATOM 725 C C . GLU A 1 94 ? 27.728 -14.470 -50.140 1.00 52.81 94 GLU A C 1
ATOM 727 O O . GLU A 1 94 ? 26.945 -14.307 -49.205 1.00 52.81 94 GLU A O 1
ATOM 732 N N . LYS A 1 95 ? 27.578 -15.474 -51.016 1.00 57.19 95 LYS A N 1
ATOM 733 C CA . LYS A 1 95 ? 26.531 -16.506 -50.913 1.00 57.19 95 LYS A CA 1
ATOM 734 C C . LYS A 1 95 ? 26.883 -17.611 -49.909 1.00 57.19 95 LYS A C 1
ATOM 736 O O . LYS A 1 95 ? 25.983 -18.204 -49.321 1.00 57.19 95 LYS A O 1
ATOM 741 N N . GLU A 1 96 ? 28.171 -17.859 -49.674 1.00 54.84 96 GLU A N 1
ATOM 742 C CA . GLU A 1 96 ? 28.681 -18.813 -48.681 1.00 54.84 96 GLU A CA 1
ATOM 743 C C . GLU A 1 96 ? 29.191 -18.068 -47.439 1.00 54.84 96 GLU A C 1
ATOM 745 O O . GLU A 1 96 ? 30.379 -17.810 -47.260 1.00 54.84 96 GLU A O 1
ATOM 750 N N . ASN A 1 97 ? 28.267 -17.674 -46.567 1.00 56.38 97 ASN A N 1
ATOM 751 C CA . ASN A 1 97 ? 28.588 -16.906 -45.370 1.00 56.38 97 ASN A CA 1
ATOM 752 C C . ASN A 1 97 ? 29.545 -17.672 -44.432 1.00 56.38 97 ASN A C 1
ATOM 754 O O . ASN A 1 97 ? 29.098 -18.634 -43.820 1.00 56.38 97 ASN A O 1
ATOM 758 N N . GLN A 1 98 ? 30.807 -17.228 -44.282 1.00 48.19 98 GLN A N 1
ATOM 759 C CA . GLN A 1 98 ? 31.590 -17.248 -43.023 1.00 48.19 98 GLN A CA 1
ATOM 760 C C . GLN A 1 98 ? 32.999 -16.589 -43.168 1.00 48.19 98 GLN A C 1
ATOM 762 O O . GLN A 1 98 ? 33.824 -16.985 -43.991 1.00 48.19 98 GLN A O 1
ATOM 767 N N . ILE A 1 99 ? 33.294 -15.628 -42.273 1.00 48.16 99 ILE A N 1
ATOM 768 C CA . ILE A 1 99 ? 34.597 -15.159 -41.707 1.00 48.16 99 ILE A CA 1
ATOM 769 C C . ILE A 1 99 ? 35.720 -14.644 -42.653 1.00 48.16 99 ILE A C 1
ATOM 771 O O . ILE A 1 99 ? 36.578 -13.875 -42.219 1.00 48.16 99 ILE A O 1
ATOM 775 N N . ASN A 1 100 ? 35.728 -14.957 -43.948 1.00 53.34 100 ASN A N 1
ATOM 776 C CA . ASN A 1 100 ? 36.817 -14.590 -44.874 1.00 53.34 100 ASN A CA 1
ATOM 777 C C . ASN A 1 100 ? 36.674 -13.193 -45.524 1.00 53.34 100 ASN A C 1
ATOM 779 O O . ASN A 1 100 ? 37.623 -12.667 -46.101 1.00 53.34 100 ASN A O 1
ATOM 783 N N . TRP A 1 101 ? 35.512 -12.545 -45.420 1.00 50.50 101 TRP A N 1
ATOM 784 C CA . TRP A 1 101 ? 35.215 -11.305 -46.159 1.00 50.50 101 TRP A CA 1
ATOM 785 C C . TRP A 1 101 ? 36.247 -10.174 -45.948 1.00 50.50 101 TRP A C 1
ATOM 787 O O . TRP A 1 101 ? 36.618 -9.474 -46.891 1.00 50.50 101 TRP A O 1
ATOM 797 N N . TRP A 1 102 ? 36.827 -10.071 -44.748 1.00 47.97 102 TRP A N 1
ATOM 798 C CA . TRP A 1 102 ? 37.859 -9.076 -44.427 1.00 47.97 102 TRP A CA 1
ATOM 799 C C . TRP A 1 102 ? 39.187 -9.290 -45.175 1.00 47.97 102 TRP A C 1
ATOM 801 O O . TRP A 1 102 ? 39.896 -8.320 -45.440 1.00 47.97 102 TRP A O 1
ATOM 811 N N . LYS A 1 103 ? 39.533 -10.530 -45.560 1.00 54.38 103 LYS A N 1
ATOM 812 C CA . LYS A 1 103 ? 40.747 -10.806 -46.354 1.00 54.38 103 LYS A CA 1
ATOM 813 C C . LYS A 1 103 ? 40.579 -10.399 -47.818 1.00 54.38 103 LYS A C 1
ATOM 815 O O . LYS A 1 103 ? 41.561 -10.006 -48.443 1.00 54.38 103 LYS A O 1
ATOM 820 N N . TYR A 1 104 ? 39.356 -10.459 -48.344 1.00 55.38 104 TYR A N 1
ATOM 821 C CA . TYR A 1 104 ? 39.059 -10.046 -49.716 1.00 55.38 104 TYR A CA 1
ATOM 822 C C . TYR A 1 104 ? 38.841 -8.538 -49.842 1.00 55.38 104 TYR A C 1
ATOM 824 O O . TYR A 1 104 ? 39.343 -7.956 -50.794 1.00 55.38 104 TYR A O 1
ATOM 832 N N . SER A 1 105 ? 38.235 -7.886 -48.844 1.00 54.00 105 SER A N 1
ATOM 833 C CA . SER A 1 105 ? 38.052 -6.423 -48.820 1.00 54.00 105 SER A CA 1
ATOM 834 C C . SER A 1 105 ? 39.380 -5.647 -48.919 1.00 54.00 105 SER A C 1
ATOM 836 O O . SER A 1 105 ? 39.491 -4.678 -49.669 1.00 54.00 105 SER A O 1
ATOM 838 N N . GLY A 1 106 ? 40.442 -6.128 -48.256 1.00 58.50 106 GLY A N 1
ATOM 839 C CA . GLY A 1 106 ? 41.784 -5.549 -48.396 1.00 58.50 106 GLY A CA 1
ATOM 840 C C . GLY A 1 106 ? 42.406 -5.743 -49.786 1.00 58.50 106 GLY A C 1
ATOM 841 O O . GLY A 1 106 ? 43.138 -4.870 -50.254 1.00 58.50 106 GLY A O 1
ATOM 842 N N . LEU A 1 107 ? 42.091 -6.852 -50.466 1.00 55.66 107 LEU A N 1
ATOM 843 C CA . LEU A 1 107 ? 42.531 -7.107 -51.839 1.00 55.66 107 LEU A CA 1
ATOM 844 C C . LEU A 1 107 ? 41.844 -6.130 -52.805 1.00 55.66 107 LEU A C 1
ATOM 846 O O . LEU A 1 107 ? 42.516 -5.525 -53.631 1.00 55.66 107 LEU A O 1
ATOM 850 N N . THR A 1 108 ? 40.543 -5.888 -52.626 1.00 58.94 108 THR A N 1
ATOM 851 C CA . THR A 1 108 ? 39.744 -4.975 -53.457 1.00 58.94 108 THR A CA 1
ATOM 852 C C . THR A 1 108 ? 40.264 -3.539 -53.417 1.00 58.94 108 THR A C 1
ATOM 854 O O . THR A 1 108 ? 40.311 -2.870 -54.447 1.00 58.94 108 THR A O 1
ATOM 857 N N . ILE A 1 109 ? 40.726 -3.064 -52.257 1.00 56.06 109 ILE A N 1
ATOM 858 C CA . ILE A 1 109 ? 41.270 -1.703 -52.112 1.00 56.06 109 ILE A CA 1
ATOM 859 C C . ILE A 1 109 ? 42.611 -1.562 -52.849 1.00 56.06 109 ILE A C 1
ATOM 861 O O . ILE A 1 109 ? 42.838 -0.564 -53.534 1.00 56.06 109 ILE A O 1
ATOM 865 N N . VAL A 1 110 ? 43.493 -2.565 -52.756 1.00 56.19 110 VAL A N 1
ATOM 866 C CA . VAL A 1 110 ? 44.799 -2.540 -53.438 1.00 56.19 110 VAL A CA 1
ATOM 867 C C . VAL A 1 110 ? 44.625 -2.650 -54.951 1.00 56.19 110 VAL A C 1
ATOM 869 O O . VAL A 1 110 ? 45.299 -1.923 -55.681 1.00 56.19 110 VAL A O 1
ATOM 872 N N . THR A 1 111 ? 43.703 -3.489 -55.432 1.00 59.69 111 THR A N 1
ATOM 873 C CA . THR A 1 111 ? 43.440 -3.620 -56.872 1.00 59.69 111 THR A CA 1
ATOM 874 C C . THR A 1 111 ? 42.768 -2.372 -57.439 1.00 59.69 111 THR A C 1
ATOM 876 O O . THR A 1 111 ? 43.181 -1.903 -58.495 1.00 59.69 111 THR A O 1
ATOM 879 N N . SER A 1 112 ? 41.846 -1.746 -56.699 1.00 57.25 112 SER A N 1
ATOM 880 C CA . SER A 1 112 ? 41.231 -0.466 -57.089 1.00 57.25 112 SER A CA 1
ATOM 881 C C . SER A 1 112 ? 42.269 0.658 -57.214 1.00 57.25 112 SER A C 1
ATOM 883 O O . SER A 1 112 ? 42.240 1.442 -58.163 1.00 57.25 112 SER A O 1
ATOM 885 N N . LEU A 1 113 ? 43.239 0.708 -56.292 1.00 54.16 113 LEU A N 1
ATOM 886 C CA . LEU A 1 113 ? 44.335 1.679 -56.333 1.00 54.16 113 LEU A CA 1
ATOM 887 C C . LEU A 1 113 ? 45.311 1.405 -57.494 1.00 54.16 113 LEU A C 1
ATOM 889 O O . LEU A 1 113 ? 45.822 2.342 -58.108 1.00 54.16 113 LEU A O 1
ATOM 893 N N . LEU A 1 114 ? 45.545 0.130 -57.825 1.00 55.19 114 LEU A N 1
ATOM 894 C CA . LEU A 1 114 ? 46.390 -0.282 -58.950 1.00 55.19 114 LEU A CA 1
ATOM 895 C C . LEU A 1 114 ? 45.722 -0.006 -60.310 1.00 55.19 114 LEU A C 1
ATOM 897 O O . LEU A 1 114 ? 46.399 0.370 -61.266 1.00 55.19 114 LEU A O 1
ATOM 901 N N . LEU A 1 115 ? 44.398 -0.160 -60.389 1.00 59.19 115 LEU A N 1
ATOM 902 C CA . LEU A 1 115 ? 43.606 0.084 -61.592 1.00 59.19 115 LEU A CA 1
ATOM 903 C C . LEU A 1 115 ? 43.513 1.587 -61.900 1.00 59.19 115 LEU A C 1
ATOM 905 O O . LEU A 1 115 ? 43.689 1.983 -63.050 1.00 59.19 115 LEU A O 1
ATOM 909 N N . ALA A 1 116 ? 43.361 2.424 -60.866 1.00 55.97 116 ALA A N 1
ATOM 910 C CA . ALA A 1 116 ? 43.399 3.885 -60.979 1.00 55.97 116 ALA A CA 1
ATOM 911 C C . ALA A 1 116 ? 44.771 4.421 -61.429 1.00 55.97 116 ALA A C 1
ATOM 913 O O . ALA A 1 116 ? 44.847 5.409 -62.156 1.00 55.97 116 ALA A O 1
ATOM 914 N N . ALA A 1 117 ? 45.864 3.754 -61.044 1.00 53.62 117 ALA A N 1
ATOM 915 C CA . ALA A 1 117 ? 47.207 4.102 -61.507 1.00 53.62 117 ALA A CA 1
ATOM 916 C C . ALA A 1 117 ? 47.445 3.751 -62.989 1.00 53.62 117 ALA A C 1
ATOM 918 O O . ALA A 1 117 ? 48.420 4.220 -63.577 1.00 53.62 117 ALA A O 1
ATOM 919 N N . CYS A 1 118 ? 46.571 2.946 -63.603 1.00 58.41 118 CYS A N 1
ATOM 920 C CA . CYS A 1 118 ? 46.721 2.516 -64.988 1.00 58.41 118 CYS A CA 1
ATOM 921 C C . CYS A 1 118 ? 45.886 3.299 -66.008 1.00 58.41 118 CYS A C 1
ATOM 923 O O . CYS A 1 118 ? 46.217 3.326 -67.191 1.00 58.41 118 CYS A O 1
ATOM 925 N N . SER A 1 119 ? 44.811 3.949 -65.570 1.00 54.47 119 SER A N 1
ATOM 926 C CA . SER A 1 119 ? 43.883 4.685 -66.434 1.00 54.47 119 SER A CA 1
ATOM 927 C C . SER A 1 119 ? 44.298 6.135 -66.728 1.00 54.47 119 SER A C 1
ATOM 929 O O . SER A 1 119 ? 43.564 6.843 -67.408 1.00 54.47 119 SER A O 1
ATOM 931 N N . ALA A 1 120 ? 45.490 6.578 -66.312 1.00 48.97 120 ALA A N 1
ATOM 932 C CA . ALA A 1 120 ? 45.997 7.940 -66.543 1.00 48.97 120 ALA A CA 1
ATOM 933 C C . ALA A 1 120 ? 46.477 8.225 -67.992 1.00 48.97 120 ALA A C 1
ATOM 935 O O . ALA A 1 120 ? 47.337 9.080 -68.195 1.00 48.97 120 ALA A O 1
ATOM 936 N N . GLY A 1 121 ? 45.961 7.500 -68.993 1.00 49.84 121 GLY A N 1
ATOM 937 C CA . GLY A 1 121 ? 46.379 7.609 -70.399 1.00 49.84 121 GLY A CA 1
ATOM 938 C C . GLY A 1 121 ? 45.276 7.901 -71.426 1.00 49.84 121 GLY A C 1
ATOM 939 O O . GLY A 1 121 ? 45.628 8.270 -72.539 1.00 49.84 121 GLY A O 1
ATOM 940 N N . ASP A 1 122 ? 43.988 7.788 -71.077 1.00 44.00 122 ASP A N 1
ATOM 941 C CA . ASP A 1 122 ? 42.863 8.048 -71.996 1.00 44.00 122 ASP A CA 1
ATOM 942 C C . ASP A 1 122 ? 41.911 9.087 -71.374 1.00 44.00 122 ASP A C 1
ATOM 944 O O . ASP A 1 122 ? 41.209 8.794 -70.405 1.00 44.00 122 ASP A O 1
ATOM 948 N N . THR A 1 123 ? 41.877 10.299 -71.926 1.00 53.03 123 THR A N 1
ATOM 949 C CA . THR A 1 123 ? 41.144 11.458 -71.381 1.00 53.03 123 THR A CA 1
ATOM 950 C C . THR A 1 123 ? 39.619 11.260 -71.336 1.00 53.03 123 THR A C 1
ATO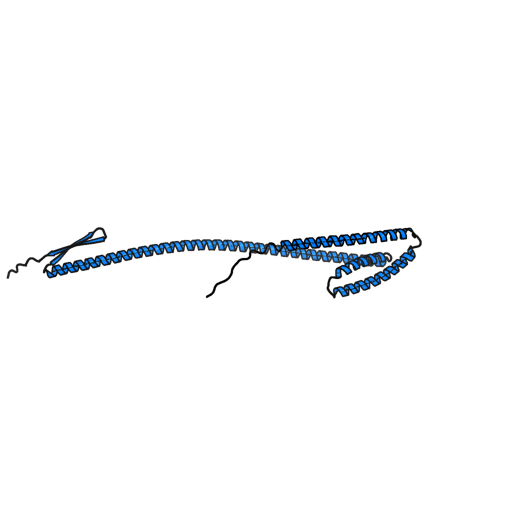M 952 O O . THR A 1 123 ? 38.975 11.760 -70.419 1.00 53.03 123 THR A O 1
ATOM 955 N N . ASP A 1 124 ? 39.035 10.472 -72.248 1.00 52.12 124 ASP A N 1
ATOM 956 C CA . ASP A 1 124 ? 37.580 10.226 -72.299 1.00 52.12 124 ASP A CA 1
ATOM 957 C C . ASP A 1 124 ? 37.066 9.362 -71.131 1.00 52.12 124 ASP A C 1
ATOM 959 O O . ASP A 1 124 ? 36.016 9.641 -70.557 1.00 52.12 124 ASP A O 1
ATOM 963 N N . LYS A 1 125 ? 37.839 8.358 -70.691 1.00 58.19 125 LYS A N 1
ATOM 964 C CA . LYS A 1 125 ? 37.464 7.490 -69.551 1.00 58.19 125 LYS A CA 1
ATOM 965 C C . LYS A 1 125 ? 37.612 8.191 -68.200 1.00 58.19 125 LYS A C 1
ATOM 967 O O . LYS A 1 125 ? 37.033 7.757 -67.207 1.00 58.19 125 LYS A O 1
ATOM 972 N N . GLN A 1 126 ? 38.420 9.249 -68.140 1.00 53.06 126 GLN A N 1
ATOM 973 C CA . GLN A 1 126 ? 38.609 10.046 -66.930 1.00 53.06 126 GLN A CA 1
ATOM 974 C C . GLN A 1 126 ? 37.386 10.928 -66.645 1.00 53.06 126 GLN A C 1
ATOM 976 O O . GLN A 1 126 ? 37.014 11.081 -65.485 1.00 53.06 126 GLN A O 1
ATOM 981 N N . ILE A 1 127 ? 36.743 11.439 -67.700 1.00 61.03 127 ILE A N 1
ATOM 982 C CA . ILE A 1 127 ? 35.522 12.249 -67.614 1.00 61.03 127 ILE A CA 1
ATOM 983 C C . ILE A 1 127 ? 34.332 11.381 -67.181 1.00 61.03 127 ILE A C 1
ATOM 985 O O . ILE A 1 127 ? 33.608 11.760 -66.266 1.00 61.03 127 ILE A O 1
ATOM 989 N N . GLU A 1 128 ? 34.179 10.186 -67.763 1.00 65.56 128 GLU A N 1
ATOM 990 C CA . GLU A 1 128 ? 33.128 9.226 -67.381 1.00 65.56 128 GLU A CA 1
ATOM 991 C C . GLU A 1 128 ? 33.262 8.797 -65.906 1.00 65.56 128 GLU A C 1
ATOM 993 O O . GLU A 1 128 ? 32.292 8.819 -65.151 1.00 65.56 128 GLU A O 1
ATOM 998 N N . LEU A 1 129 ? 34.492 8.538 -65.446 1.00 68.06 129 LEU A N 1
ATOM 999 C CA . LEU A 1 129 ? 34.776 8.213 -64.045 1.00 68.06 129 LEU A CA 1
ATOM 1000 C C . LEU A 1 129 ? 34.535 9.396 -63.085 1.00 68.06 129 LEU A C 1
ATOM 1002 O O . LEU A 1 129 ? 34.134 9.189 -61.938 1.00 68.06 129 LEU A O 1
ATOM 1006 N N . GLU A 1 130 ? 34.814 10.637 -63.497 1.00 67.81 130 GLU A N 1
ATOM 1007 C CA . GLU A 1 130 ? 34.480 11.821 -62.691 1.00 67.81 130 GLU A CA 1
ATOM 1008 C C . GLU A 1 130 ? 32.970 12.046 -62.597 1.00 67.81 130 GLU A C 1
ATOM 1010 O O . GLU A 1 130 ? 32.480 12.405 -61.524 1.00 67.81 130 GLU A O 1
ATOM 1015 N N . GLN A 1 131 ? 32.232 11.783 -63.675 1.00 73.38 131 GLN A N 1
ATOM 1016 C CA . GLN A 1 131 ? 30.777 11.874 -63.694 1.00 73.38 131 GLN A CA 1
ATOM 1017 C C . GLN A 1 131 ? 30.139 10.822 -62.775 1.00 73.38 131 GLN A C 1
ATOM 1019 O O . GLN A 1 131 ? 29.327 11.178 -61.919 1.00 73.38 131 GLN A O 1
ATOM 1024 N N . GLU A 1 132 ? 30.584 9.562 -62.840 1.00 71.75 132 GLU A N 1
ATOM 1025 C CA . GLU A 1 132 ? 30.146 8.509 -61.910 1.00 71.75 132 GLU A CA 1
ATOM 1026 C C . GLU A 1 132 ? 30.476 8.852 -60.449 1.00 71.75 132 GLU A C 1
ATOM 1028 O O . GLU A 1 132 ? 29.670 8.621 -59.547 1.00 71.75 132 GLU A O 1
ATOM 1033 N N . LYS A 1 133 ? 31.640 9.464 -60.185 1.00 75.56 133 LYS A N 1
ATOM 1034 C CA . LYS A 1 133 ? 31.989 9.945 -58.839 1.00 75.56 133 LYS A CA 1
ATOM 1035 C C . LYS A 1 133 ? 31.080 11.075 -58.367 1.00 75.56 133 LYS A C 1
ATOM 1037 O O . LYS A 1 133 ? 30.750 11.118 -57.183 1.00 75.56 133 LYS A O 1
ATOM 1042 N N . GLN A 1 134 ? 30.686 11.996 -59.243 1.00 70.50 134 GLN A N 1
ATOM 1043 C CA . GLN A 1 134 ? 29.747 13.059 -58.882 1.00 70.50 134 GLN A CA 1
ATOM 1044 C C . GLN A 1 134 ? 28.350 12.508 -58.581 1.00 70.50 134 GLN A C 1
ATOM 1046 O O . GLN A 1 134 ? 27.746 12.919 -57.589 1.00 70.50 134 GLN A O 1
ATOM 1051 N N . GLU A 1 135 ? 27.860 11.550 -59.369 1.00 76.69 135 GLU A N 1
ATOM 1052 C CA . GLU A 1 135 ? 26.580 10.879 -59.111 1.00 76.69 135 GLU A CA 1
ATOM 1053 C C . GLU A 1 135 ? 26.619 10.062 -57.814 1.00 76.69 135 GLU A C 1
ATOM 1055 O O . GLU A 1 135 ? 25.716 10.177 -56.979 1.00 76.69 135 GLU A O 1
ATOM 1060 N N . ALA A 1 136 ? 27.710 9.331 -57.570 1.00 72.50 136 ALA A N 1
ATOM 1061 C CA . ALA A 1 136 ? 27.930 8.617 -56.317 1.00 72.50 136 ALA A CA 1
ATOM 1062 C C . ALA A 1 136 ? 27.956 9.574 -55.111 1.00 72.50 136 ALA A C 1
ATOM 1064 O O . ALA A 1 136 ? 27.295 9.315 -54.107 1.00 72.50 136 ALA A O 1
ATOM 1065 N N . ASN A 1 137 ? 28.633 10.720 -55.217 1.00 79.25 137 ASN A N 1
ATOM 1066 C CA . ASN A 1 137 ? 28.659 11.721 -54.148 1.00 79.25 137 ASN A CA 1
ATOM 1067 C C . ASN A 1 137 ? 27.276 12.334 -53.891 1.00 79.25 137 ASN A C 1
ATOM 1069 O O . ASN A 1 137 ? 26.883 12.490 -52.736 1.00 79.25 137 ASN A O 1
ATOM 1073 N N . LYS A 1 138 ? 26.514 12.650 -54.946 1.00 89.31 138 LYS A N 1
ATOM 1074 C CA . LYS A 1 138 ? 25.149 13.180 -54.818 1.00 89.31 138 LYS A CA 1
ATOM 1075 C C . LYS A 1 138 ? 24.216 12.169 -54.146 1.00 89.31 138 LYS A C 1
ATOM 1077 O O . LYS A 1 138 ? 23.507 12.534 -53.212 1.00 89.31 138 LYS A O 1
ATOM 1082 N N . SER A 1 139 ? 24.274 10.905 -54.568 1.00 81.56 139 SER A N 1
ATOM 1083 C CA . SER A 1 139 ? 23.490 9.819 -53.965 1.00 81.56 139 SER A CA 1
ATOM 1084 C C . SER A 1 139 ? 23.884 9.552 -52.506 1.00 81.56 139 SER A C 1
ATOM 1086 O O . SER A 1 139 ? 23.021 9.308 -51.665 1.00 81.56 139 SER A O 1
ATOM 1088 N N . GLY A 1 140 ? 25.171 9.686 -52.167 1.00 86.56 140 GLY A N 1
ATOM 1089 C CA . GLY A 1 140 ? 25.661 9.602 -50.792 1.00 86.56 140 GLY A CA 1
ATOM 1090 C C . GLY A 1 140 ? 25.117 10.718 -49.897 1.00 86.56 140 GLY A C 1
ATOM 1091 O O . GLY A 1 140 ? 24.673 10.441 -48.785 1.00 86.56 140 GLY A O 1
ATOM 1092 N N . ILE A 1 141 ? 25.083 11.959 -50.395 1.00 89.31 141 ILE A N 1
ATOM 1093 C CA . ILE A 1 141 ? 24.523 13.110 -49.666 1.00 89.31 141 ILE A CA 1
ATOM 1094 C C . ILE A 1 141 ? 23.020 12.926 -49.423 1.00 89.31 141 ILE A C 1
ATOM 1096 O O . ILE A 1 141 ? 22.537 13.206 -48.327 1.00 89.31 141 ILE A O 1
ATOM 1100 N N . GLU A 1 142 ? 22.278 12.450 -50.423 1.00 84.94 142 GLU A N 1
ATOM 1101 C CA . GLU A 1 142 ? 20.833 12.220 -50.312 1.00 84.94 142 GLU A CA 1
ATOM 1102 C C . GLU A 1 142 ? 20.515 11.121 -49.285 1.00 84.94 142 GLU A C 1
ATOM 1104 O O . GLU A 1 142 ? 19.662 11.307 -48.414 1.00 84.94 142 GLU A O 1
ATOM 1109 N N . LEU A 1 143 ? 21.289 10.032 -49.294 1.00 88.75 143 LEU A N 1
ATOM 1110 C CA . LEU A 1 143 ? 21.180 8.952 -48.313 1.00 88.75 143 LEU A CA 1
ATOM 1111 C C . LEU A 1 143 ? 21.545 9.415 -46.893 1.00 88.75 143 LEU A C 1
ATOM 1113 O O . LEU A 1 143 ? 20.925 8.993 -45.914 1.00 88.75 143 LEU A O 1
ATOM 1117 N N . GLU A 1 144 ? 22.535 10.298 -46.749 1.00 84.00 144 GLU A N 1
ATOM 1118 C CA . GLU A 1 144 ? 22.907 10.872 -45.454 1.00 84.00 144 GLU A CA 1
ATOM 1119 C C . GLU A 1 144 ? 21.833 11.834 -44.921 1.00 84.00 144 GLU A C 1
ATOM 1121 O O . GLU A 1 144 ? 21.503 11.789 -43.733 1.00 84.00 144 GLU A O 1
ATOM 1126 N N . GLN A 1 145 ? 21.208 12.633 -45.791 1.00 88.44 145 GLN A N 1
ATOM 1127 C CA . GLN A 1 145 ? 20.055 13.466 -45.431 1.00 88.44 145 GLN A CA 1
ATOM 1128 C C . GLN A 1 145 ? 18.848 12.632 -44.995 1.00 88.44 145 GLN A C 1
ATOM 1130 O O . GLN A 1 145 ? 18.182 12.980 -44.017 1.00 88.44 145 GLN A O 1
ATOM 1135 N N . GLU A 1 146 ? 18.557 11.533 -45.691 1.00 88.31 146 GLU A N 1
ATOM 1136 C CA . GLU A 1 146 ? 17.472 10.625 -45.318 1.00 88.31 146 GLU A CA 1
ATOM 1137 C C . GLU A 1 146 ? 17.739 9.988 -43.947 1.00 88.31 146 GLU A C 1
ATOM 1139 O O . GLU A 1 146 ? 16.881 10.036 -43.063 1.00 88.31 146 GLU A O 1
ATOM 1144 N N . ARG A 1 147 ? 18.974 9.521 -43.704 1.00 87.19 147 ARG A N 1
ATOM 1145 C CA . ARG A 1 147 ? 19.393 9.017 -42.386 1.00 87.19 147 ARG A CA 1
ATOM 1146 C C . ARG A 1 147 ? 19.257 10.060 -41.281 1.00 87.19 147 ARG A C 1
ATOM 1148 O O . ARG A 1 147 ? 18.795 9.716 -40.195 1.00 87.19 147 ARG A O 1
ATOM 1155 N N . GLN A 1 148 ? 19.625 11.318 -41.532 1.00 89.50 148 GLN A N 1
ATOM 1156 C CA . GLN A 1 148 ? 19.458 12.392 -40.547 1.00 89.50 148 GLN A CA 1
ATOM 1157 C C . GLN A 1 148 ? 17.983 12.647 -40.215 1.00 89.50 148 GLN A C 1
ATOM 1159 O O . GLN A 1 148 ? 17.653 12.835 -39.044 1.00 89.50 148 GLN A O 1
ATOM 1164 N N . LYS A 1 149 ? 17.084 12.606 -41.208 1.00 90.69 149 LYS A N 1
ATOM 1165 C CA . LYS A 1 149 ? 15.635 12.740 -40.977 1.00 90.69 149 LYS A CA 1
ATOM 1166 C C . LYS A 1 149 ? 15.092 11.581 -40.144 1.00 90.69 149 LYS A C 1
ATOM 1168 O O . LYS A 1 149 ? 14.399 11.825 -39.159 1.00 90.69 149 LYS A O 1
ATOM 1173 N N . THR A 1 150 ? 15.460 10.342 -40.475 1.00 86.06 150 THR A N 1
ATOM 1174 C CA . THR A 1 150 ? 15.056 9.162 -39.695 1.00 86.06 150 THR A CA 1
ATOM 1175 C C . THR A 1 150 ? 15.579 9.223 -38.260 1.00 86.06 150 THR A C 1
ATOM 1177 O O . THR A 1 150 ? 14.855 8.891 -37.323 1.00 86.06 150 THR A O 1
ATOM 1180 N N . GLU A 1 151 ? 16.818 9.671 -38.057 1.00 91.00 151 GLU A N 1
ATOM 1181 C CA . GLU A 1 151 ? 17.388 9.822 -36.716 1.00 91.00 151 GLU A CA 1
ATOM 1182 C C . GLU A 1 151 ? 16.679 10.926 -35.921 1.00 91.00 151 GLU A C 1
ATOM 1184 O O . GLU A 1 151 ? 16.365 10.742 -34.746 1.00 91.00 151 GLU A O 1
ATOM 1189 N N . GLN A 1 152 ? 16.339 12.046 -36.563 1.00 90.69 152 GLN A N 1
ATOM 1190 C CA . GLN A 1 152 ? 15.566 13.113 -35.931 1.00 90.69 152 GLN A CA 1
ATOM 1191 C C . GLN A 1 152 ? 14.164 12.638 -35.521 1.00 90.69 152 GLN A C 1
ATOM 1193 O O . GLN A 1 152 ? 13.691 12.979 -34.435 1.00 90.69 152 GLN A O 1
ATOM 1198 N N . GLU A 1 153 ? 13.490 11.850 -36.361 1.00 89.31 153 GLU A N 1
ATOM 1199 C CA . GLU A 1 153 ? 12.206 11.237 -36.012 1.00 89.31 153 GLU A CA 1
ATOM 1200 C C . GLU A 1 153 ? 12.347 10.266 -34.840 1.00 89.31 153 GLU A C 1
ATOM 1202 O O . GLU A 1 153 ? 11.586 10.368 -33.881 1.00 89.31 153 GLU A O 1
ATOM 1207 N N . ARG A 1 154 ? 13.372 9.404 -34.840 1.00 90.88 154 ARG A N 1
ATOM 1208 C CA . ARG A 1 154 ? 13.662 8.516 -33.703 1.00 90.88 154 ARG A CA 1
ATOM 1209 C C . ARG A 1 154 ? 13.897 9.287 -32.410 1.00 90.88 154 ARG A C 1
ATOM 1211 O O . ARG A 1 154 ? 13.360 8.908 -31.374 1.00 90.88 154 ARG A O 1
ATOM 1218 N N . GLN A 1 155 ? 14.643 10.388 -32.454 1.00 90.00 155 GLN A N 1
ATOM 1219 C CA . GLN A 1 155 ? 14.867 11.231 -31.279 1.00 90.00 155 GLN A CA 1
ATOM 1220 C C . GLN A 1 155 ? 13.572 11.863 -30.758 1.00 90.00 155 GLN A C 1
ATOM 1222 O O . GLN A 1 155 ? 13.375 11.922 -29.543 1.00 90.00 155 GLN A O 1
ATOM 1227 N N . LYS A 1 156 ? 12.672 12.302 -31.650 1.00 92.62 156 LYS A N 1
ATOM 1228 C CA . LYS A 1 156 ? 11.346 12.807 -31.259 1.00 92.62 156 LYS A CA 1
ATOM 1229 C C . LYS A 1 156 ? 10.523 11.715 -30.580 1.00 92.62 156 LYS A C 1
ATOM 1231 O O . LYS A 1 156 ? 9.987 11.961 -29.503 1.00 92.62 156 LYS A O 1
ATOM 1236 N N . THR A 1 157 ? 10.487 10.514 -31.154 1.00 86.69 157 THR A N 1
ATOM 1237 C CA . THR A 1 157 ? 9.760 9.372 -30.584 1.00 86.69 157 THR A CA 1
ATOM 1238 C C . THR A 1 157 ? 10.306 8.990 -29.210 1.00 86.69 157 THR A C 1
ATOM 1240 O O . THR A 1 157 ? 9.535 8.889 -28.259 1.00 86.69 157 THR A O 1
ATOM 1243 N N . ASN A 1 158 ? 11.631 8.891 -29.065 1.00 92.94 158 ASN A N 1
ATOM 1244 C CA . ASN A 1 158 ? 12.276 8.587 -27.785 1.00 92.94 158 ASN A CA 1
ATOM 1245 C C . ASN A 1 158 ? 11.972 9.655 -26.723 1.00 92.94 158 ASN A C 1
ATOM 1247 O O . ASN A 1 158 ? 11.742 9.331 -25.561 1.00 92.94 158 ASN A O 1
ATOM 1251 N N . LYS A 1 159 ? 11.950 10.941 -27.104 1.00 95.69 159 LYS A N 1
ATOM 1252 C CA . LYS A 1 159 ? 11.587 12.026 -26.183 1.00 95.69 159 LYS A CA 1
ATOM 1253 C C . LYS A 1 159 ? 10.143 11.882 -25.694 1.00 95.69 159 LYS A C 1
ATOM 1255 O O . LYS A 1 159 ? 9.902 11.997 -24.495 1.00 95.69 159 LYS A O 1
ATOM 1260 N N . SER A 1 160 ? 9.204 11.610 -26.599 1.00 92.69 160 SER A N 1
ATOM 1261 C CA . SER A 1 160 ? 7.799 11.389 -26.240 1.00 92.69 160 SER A CA 1
ATOM 1262 C C . SER A 1 160 ? 7.605 10.152 -25.358 1.00 92.69 160 SER A C 1
ATOM 1264 O O . SER A 1 160 ? 6.798 10.187 -24.434 1.00 92.69 160 SER A O 1
ATOM 1266 N N . GLU A 1 161 ? 8.367 9.080 -25.588 1.00 91.56 161 GLU A N 1
ATOM 1267 C CA . GLU A 1 161 ? 8.347 7.884 -24.738 1.00 91.56 161 GLU A CA 1
ATOM 1268 C C . GLU A 1 161 ? 8.843 8.191 -23.315 1.00 91.56 161 GLU A C 1
ATOM 1270 O O . GLU A 1 161 ? 8.198 7.803 -22.343 1.00 91.56 161 GLU A O 1
ATOM 1275 N N . ILE A 1 162 ? 9.916 8.978 -23.175 1.00 94.50 162 ILE A N 1
ATOM 1276 C CA . ILE A 1 162 ? 10.422 9.426 -21.868 1.00 94.50 162 ILE A CA 1
ATOM 1277 C C . ILE A 1 162 ? 9.391 10.299 -21.135 1.00 94.50 162 ILE A C 1
ATOM 1279 O O . ILE A 1 162 ? 9.198 10.129 -19.932 1.00 94.50 162 ILE A O 1
ATOM 1283 N N . GLU A 1 163 ? 8.724 11.226 -21.827 1.00 93.25 163 GLU A N 1
ATOM 1284 C CA . GLU A 1 163 ? 7.668 12.060 -21.228 1.00 93.25 163 GLU A CA 1
ATOM 1285 C C . GLU A 1 163 ? 6.483 11.205 -20.746 1.00 93.25 163 GLU A C 1
ATOM 1287 O O . GLU A 1 163 ? 5.986 11.404 -19.634 1.00 93.25 163 GLU A O 1
ATOM 1292 N N . LEU A 1 164 ? 6.079 10.201 -21.531 1.00 94.50 164 LEU A N 1
ATOM 1293 C CA . LEU A 1 164 ? 5.027 9.262 -21.147 1.00 94.50 164 LEU A CA 1
ATOM 1294 C C . LEU A 1 164 ? 5.431 8.420 -19.925 1.00 94.50 164 LEU A C 1
ATOM 1296 O O . LEU A 1 164 ? 4.639 8.262 -18.995 1.00 94.50 164 LEU A O 1
ATOM 1300 N N . GLU A 1 165 ? 6.662 7.907 -19.894 1.00 91.25 165 GLU A N 1
ATOM 1301 C CA . GLU A 1 165 ? 7.223 7.170 -18.754 1.00 91.25 165 GLU A CA 1
ATOM 1302 C C . GLU A 1 165 ? 7.227 8.043 -17.484 1.00 91.25 165 GLU A C 1
ATOM 1304 O O . GLU A 1 165 ? 6.824 7.593 -16.409 1.00 91.25 165 GLU A O 1
ATOM 1309 N N . GLN A 1 166 ? 7.616 9.317 -17.606 1.00 92.50 166 GLN A N 1
ATOM 1310 C CA . GLN A 1 166 ? 7.607 10.275 -16.499 1.00 92.50 166 GLN A CA 1
ATOM 1311 C C . GLN A 1 166 ? 6.198 10.541 -15.964 1.00 92.50 166 GLN A C 1
ATOM 1313 O O . GLN A 1 166 ? 6.008 10.562 -14.746 1.00 92.50 166 GLN A O 1
ATOM 1318 N N . GLU A 1 167 ? 5.201 10.716 -16.833 1.00 91.56 167 GLU A N 1
ATOM 1319 C CA . GLU A 1 167 ? 3.806 10.853 -16.401 1.00 91.56 167 GLU A CA 1
ATOM 1320 C C . GLU A 1 167 ? 3.315 9.590 -15.684 1.00 91.56 167 GLU A C 1
ATOM 1322 O O . GLU A 1 167 ? 2.757 9.690 -14.590 1.00 91.56 167 GLU A O 1
ATOM 1327 N N . ARG A 1 168 ? 3.629 8.391 -16.200 1.00 91.94 168 ARG A N 1
ATOM 1328 C CA . ARG A 1 168 ? 3.303 7.126 -15.512 1.00 91.94 168 ARG A CA 1
ATOM 1329 C C . ARG A 1 168 ? 3.957 7.032 -14.132 1.00 91.94 168 ARG A C 1
ATOM 1331 O O . ARG A 1 168 ? 3.337 6.556 -13.180 1.00 91.94 168 ARG A O 1
ATOM 1338 N N . GLN A 1 169 ? 5.194 7.503 -13.981 1.00 90.88 169 GLN A N 1
ATOM 1339 C CA . GLN A 1 169 ? 5.856 7.553 -12.676 1.00 90.88 169 GLN A CA 1
ATOM 1340 C C . GLN A 1 169 ? 5.179 8.537 -11.715 1.00 90.88 169 GLN A C 1
ATOM 1342 O O . GLN A 1 169 ? 4.996 8.201 -10.543 1.00 90.88 169 GLN A O 1
ATOM 1347 N N . LYS A 1 170 ? 4.756 9.718 -12.188 1.00 94.00 170 LYS A N 1
ATOM 1348 C CA . LYS A 1 170 ? 3.996 10.682 -11.373 1.00 94.00 170 LYS A CA 1
ATOM 1349 C C . LYS A 1 170 ? 2.661 10.098 -10.920 1.00 94.00 170 LYS A C 1
ATOM 1351 O O . LYS A 1 170 ? 2.337 10.206 -9.739 1.00 94.00 170 LYS A O 1
ATOM 1356 N N . THR A 1 171 ? 1.926 9.430 -11.812 1.00 86.00 171 THR A N 1
ATOM 1357 C CA . THR A 1 171 ? 0.654 8.777 -11.463 1.00 86.00 171 THR A CA 1
ATOM 1358 C C . THR A 1 171 ? 0.847 7.620 -10.488 1.00 86.00 171 THR A C 1
ATOM 1360 O O . THR A 1 171 ? 0.050 7.440 -9.573 1.00 86.00 171 THR A O 1
ATOM 1363 N N . ASN A 1 172 ? 1.930 6.851 -10.627 1.00 92.81 172 ASN A N 1
ATOM 1364 C CA . ASN A 1 172 ? 2.247 5.787 -9.675 1.00 92.81 172 ASN A CA 1
ATOM 1365 C C . ASN A 1 172 ? 2.590 6.364 -8.298 1.00 92.81 172 ASN A C 1
ATOM 1367 O O . ASN A 1 172 ? 2.122 5.855 -7.281 1.00 92.81 172 ASN A O 1
ATOM 1371 N N . LYS A 1 173 ? 3.366 7.454 -8.255 1.00 95.19 173 LYS A N 1
ATOM 1372 C CA . LYS A 1 173 ? 3.700 8.146 -7.007 1.00 95.19 173 LYS A CA 1
ATOM 1373 C C . LYS A 1 173 ? 2.447 8.677 -6.305 1.00 95.19 173 LYS A C 1
ATOM 1375 O O . LYS A 1 173 ? 2.285 8.427 -5.113 1.00 95.19 173 LYS A O 1
ATOM 1380 N N . SER A 1 174 ? 1.548 9.349 -7.027 1.00 92.75 174 SER A N 1
ATOM 1381 C CA . SER A 1 174 ? 0.295 9.845 -6.443 1.00 92.75 174 SER A CA 1
ATOM 1382 C C . SER A 1 174 ? -0.626 8.706 -5.991 1.00 92.75 174 SER A C 1
ATOM 1384 O O . SER A 1 174 ? -1.233 8.798 -4.925 1.00 92.75 174 SER A O 1
ATOM 1386 N N . GLY A 1 175 ? -0.671 7.594 -6.732 1.00 93.31 175 GLY A N 1
ATOM 1387 C CA . GLY A 1 175 ? -1.381 6.380 -6.322 1.00 93.31 175 GLY A CA 1
ATOM 1388 C C . GLY A 1 175 ? -0.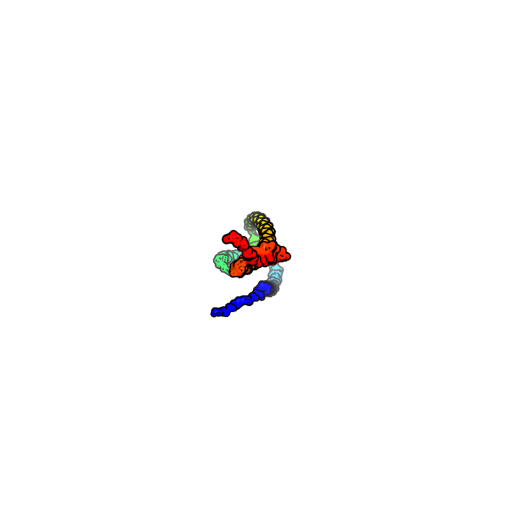860 5.798 -5.003 1.00 93.31 175 GLY A C 1
ATOM 1389 O O . GLY A 1 175 ? -1.651 5.429 -4.135 1.00 93.31 175 GLY A O 1
ATOM 1390 N N . ILE A 1 176 ? 0.462 5.777 -4.807 1.00 94.94 176 ILE A N 1
ATOM 1391 C CA . ILE A 1 176 ? 1.091 5.328 -3.553 1.00 94.94 176 ILE A CA 1
ATOM 1392 C 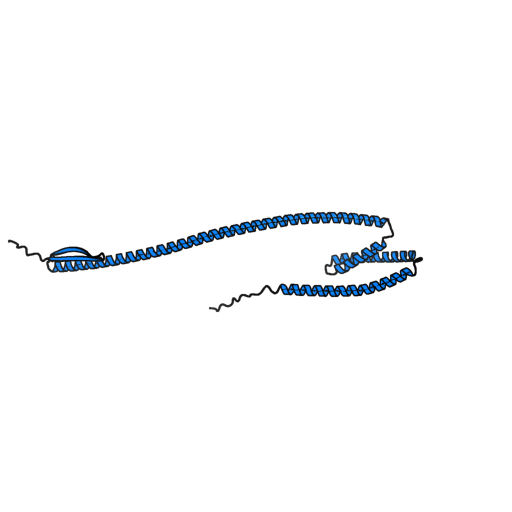C . ILE A 1 176 ? 0.759 6.277 -2.390 1.00 94.94 176 ILE A C 1
ATOM 1394 O O . ILE A 1 176 ? 0.439 5.818 -1.295 1.00 94.94 176 ILE A O 1
ATOM 1398 N N . GLU A 1 177 ? 0.804 7.595 -2.602 1.00 93.06 177 GLU A N 1
ATOM 1399 C CA . GLU A 1 177 ? 0.447 8.588 -1.574 1.00 93.06 177 GLU A CA 1
ATOM 1400 C C . GLU A 1 177 ? -1.026 8.474 -1.146 1.00 93.06 177 GLU A C 1
ATOM 1402 O O . GLU A 1 177 ? -1.343 8.537 0.050 1.00 93.06 177 GLU A O 1
ATOM 1407 N N . LEU A 1 178 ? -1.921 8.232 -2.109 1.00 94.88 178 LEU A N 1
ATOM 1408 C CA . LEU A 1 178 ? -3.336 7.988 -1.845 1.00 94.88 178 LEU A CA 1
ATOM 1409 C C . LEU A 1 178 ? -3.540 6.707 -1.025 1.00 94.88 178 LEU A C 1
ATOM 1411 O O . LEU A 1 178 ? -4.246 6.733 -0.015 1.00 94.88 178 LEU A O 1
ATOM 1415 N N . ALA A 1 179 ? -2.879 5.610 -1.406 1.00 94.06 179 ALA A N 1
ATOM 1416 C CA . ALA A 1 179 ? -2.941 4.345 -0.675 1.00 94.06 179 ALA A CA 1
ATOM 1417 C C . ALA A 1 179 ? -2.407 4.484 0.762 1.00 94.06 179 ALA A C 1
ATOM 1419 O O . ALA A 1 179 ? -3.038 4.013 1.706 1.00 94.06 179 ALA A O 1
ATOM 1420 N N . ASN A 1 180 ? -1.295 5.198 0.960 1.00 94.44 180 ASN A N 1
ATOM 1421 C CA . ASN A 1 180 ? -0.746 5.462 2.294 1.00 94.44 180 ASN A CA 1
ATOM 1422 C C . ASN A 1 180 ? -1.724 6.243 3.184 1.00 94.44 180 ASN A C 1
ATOM 1424 O O . ASN A 1 180 ? -1.858 5.946 4.373 1.00 94.44 180 ASN A O 1
ATOM 1428 N N . SER A 1 181 ? -2.433 7.218 2.613 1.00 95.25 181 SER A N 1
ATOM 1429 C CA . SER A 1 181 ? -3.446 7.991 3.339 1.00 95.25 181 SER A CA 1
ATOM 1430 C C . SER A 1 181 ? -4.639 7.121 3.752 1.00 95.25 181 SER A C 1
ATOM 1432 O O . SER A 1 181 ? -5.113 7.230 4.883 1.00 95.25 181 SER A O 1
ATOM 1434 N N . GLN A 1 182 ? -5.081 6.211 2.877 1.00 94.50 182 GLN A N 1
ATOM 1435 C CA . GLN A 1 182 ? -6.136 5.240 3.191 1.00 94.50 182 GLN A CA 1
ATOM 1436 C C . GLN A 1 182 ? -5.709 4.267 4.296 1.00 94.50 182 GLN A C 1
ATOM 1438 O O . GLN A 1 182 ? -6.442 4.098 5.267 1.00 94.50 182 GLN A O 1
ATOM 1443 N N . ILE A 1 183 ? -4.499 3.705 4.207 1.00 96.06 183 ILE A N 1
ATOM 1444 C CA . ILE A 1 183 ? -3.946 2.806 5.232 1.00 96.06 183 ILE A CA 1
ATOM 1445 C C . ILE A 1 183 ? -3.904 3.503 6.594 1.00 96.06 183 ILE A C 1
ATOM 1447 O O . ILE A 1 183 ? -4.277 2.907 7.604 1.00 96.06 183 ILE A O 1
ATOM 1451 N N . LYS A 1 184 ? -3.490 4.775 6.638 1.00 95.88 184 LYS A N 1
ATOM 1452 C CA . LYS A 1 184 ? -3.461 5.547 7.885 1.00 95.88 184 LYS A CA 1
ATOM 1453 C C . LYS A 1 184 ? -4.863 5.730 8.477 1.00 95.88 184 LYS A C 1
ATOM 1455 O O . LYS A 1 184 ? -5.049 5.493 9.669 1.00 95.88 184 LYS A O 1
ATOM 1460 N N . ALA A 1 185 ? -5.844 6.104 7.657 1.00 95.12 185 ALA A N 1
ATOM 1461 C CA . ALA A 1 185 ? -7.229 6.254 8.104 1.00 95.12 185 ALA A CA 1
ATOM 1462 C C . ALA A 1 185 ? -7.817 4.925 8.615 1.00 95.12 185 ALA A C 1
ATOM 1464 O O . ALA A 1 185 ? -8.549 4.895 9.605 1.00 95.12 185 ALA A O 1
ATOM 1465 N N . GLU A 1 186 ? -7.473 3.809 7.974 1.00 94.19 186 GLU A N 1
ATOM 1466 C CA . GLU A 1 186 ? -7.919 2.479 8.384 1.00 94.19 186 GLU A CA 1
ATOM 1467 C C . GLU A 1 186 ? -7.246 2.010 9.682 1.00 94.19 186 GLU A C 1
ATOM 1469 O O . GLU A 1 186 ? -7.914 1.461 10.560 1.00 94.19 186 GLU A O 1
ATOM 1474 N N . GLN A 1 187 ? -5.961 2.318 9.877 1.00 93.75 187 GLN A N 1
ATOM 1475 C CA . GLN A 1 187 ? -5.273 2.093 11.151 1.00 93.75 187 GLN A CA 1
ATOM 1476 C C . GLN A 1 187 ? -5.903 2.882 12.305 1.00 93.75 187 GLN A C 1
ATOM 1478 O O . GLN A 1 187 ? -6.040 2.350 13.407 1.00 93.75 187 GLN A O 1
ATOM 1483 N N . GLU A 1 188 ? -6.289 4.140 12.081 1.00 94.12 188 GLU A N 1
ATOM 1484 C CA . GLU A 1 188 ? -6.986 4.944 13.092 1.00 94.12 188 GLU A CA 1
ATOM 1485 C C . GLU A 1 188 ? -8.350 4.334 13.442 1.00 94.12 188 GLU A C 1
ATOM 1487 O O . GLU A 1 188 ? -8.648 4.152 14.623 1.00 94.12 188 GLU A O 1
ATOM 1492 N N . ARG A 1 189 ? -9.127 3.898 12.439 1.00 94.19 189 ARG A N 1
ATOM 1493 C CA . ARG A 1 189 ? -10.395 3.183 12.668 1.00 94.19 189 ARG A CA 1
ATOM 1494 C C . ARG A 1 189 ? -10.209 1.905 13.482 1.00 94.19 189 ARG A C 1
ATOM 1496 O O . ARG A 1 189 ? -10.986 1.671 14.404 1.00 94.19 189 ARG A O 1
ATOM 1503 N N . GLN A 1 190 ? -9.183 1.104 13.191 1.00 93.81 190 GLN A N 1
ATOM 1504 C CA . GLN A 1 190 ? -8.906 -0.115 13.959 1.00 93.81 190 GLN A CA 1
ATOM 1505 C C . GLN A 1 190 ? -8.571 0.178 15.426 1.00 93.81 190 GLN A C 1
ATOM 1507 O O . GLN A 1 190 ? -9.021 -0.552 16.308 1.00 93.81 190 GLN A O 1
ATOM 1512 N N . LYS A 1 191 ? -7.822 1.253 15.711 1.00 94.94 191 LYS A N 1
ATOM 1513 C CA . LYS A 1 191 ? -7.535 1.668 17.095 1.00 94.94 191 LYS A CA 1
ATOM 1514 C C . LYS A 1 191 ? -8.808 2.067 17.832 1.00 94.94 191 LYS A C 1
ATOM 1516 O O . LYS A 1 191 ? -9.041 1.585 18.937 1.00 94.94 191 LYS A O 1
ATOM 1521 N N . THR A 1 192 ? -9.653 2.885 17.205 1.00 92.06 192 THR A N 1
ATOM 1522 C CA . THR A 1 192 ? -10.940 3.286 17.788 1.00 92.06 192 THR A CA 1
ATOM 1523 C C . THR A 1 192 ? -11.847 2.081 18.036 1.00 92.06 192 THR A C 1
ATOM 1525 O O . THR A 1 192 ? -12.492 1.999 19.079 1.00 92.06 192 THR A O 1
ATOM 1528 N N . GLU A 1 193 ? -11.880 1.116 17.117 1.00 95.19 193 GLU A N 1
ATOM 1529 C CA . GLU A 1 193 ? -12.677 -0.100 17.289 1.00 95.19 193 GLU A CA 1
ATOM 1530 C C . GLU A 1 193 ? -12.150 -0.969 18.440 1.00 95.19 193 GLU A C 1
ATOM 1532 O O . GLU A 1 193 ? -12.925 -1.475 19.251 1.00 95.19 193 GLU A O 1
ATOM 1537 N N . GLN A 1 194 ? -10.827 -1.077 18.589 1.00 94.50 194 GLN A N 1
ATOM 1538 C CA . GLN A 1 194 ? -10.218 -1.784 19.714 1.00 94.50 194 GLN A CA 1
ATOM 1539 C C . GLN A 1 194 ? -10.547 -1.122 21.063 1.00 94.50 194 GLN A C 1
ATOM 1541 O O . GLN A 1 194 ? -10.799 -1.817 22.049 1.00 94.50 194 GLN A O 1
ATOM 1546 N N . GLU A 1 195 ? -10.548 0.210 21.131 1.00 93.88 195 GLU A N 1
ATOM 1547 C CA . GLU A 1 195 ? -10.947 0.945 22.337 1.00 93.88 195 GLU A CA 1
ATOM 1548 C C . GLU A 1 195 ? -12.423 0.722 22.677 1.00 93.88 195 GLU A C 1
ATOM 1550 O O . GLU A 1 195 ? -12.739 0.432 23.833 1.00 93.88 195 GLU A O 1
ATOM 1555 N N . LYS A 1 196 ? -13.315 0.742 21.677 1.00 94.62 196 LYS A N 1
ATOM 1556 C CA . LYS A 1 196 ? -14.733 0.397 21.866 1.00 94.62 196 LYS A CA 1
ATOM 1557 C C . LYS A 1 196 ? -14.917 -1.023 22.389 1.00 94.62 196 LYS A C 1
ATOM 1559 O O . LYS A 1 196 ? -15.673 -1.230 23.330 1.00 94.62 196 LYS A O 1
ATOM 1564 N N . GLN A 1 197 ? -14.195 -2.003 21.845 1.00 92.69 197 GLN A N 1
ATOM 1565 C CA . GLN A 1 197 ? -14.263 -3.383 22.336 1.00 92.69 197 GLN A CA 1
ATOM 1566 C C . GLN A 1 197 ? -13.817 -3.505 23.799 1.00 92.69 197 GLN A C 1
ATOM 1568 O O . GLN A 1 197 ? -14.436 -4.237 24.572 1.00 92.69 197 GLN A O 1
ATOM 1573 N N . LYS A 1 198 ? -12.771 -2.771 24.204 1.00 95.19 198 LYS A N 1
ATOM 1574 C CA . LYS A 1 198 ? -12.331 -2.722 25.608 1.00 95.19 198 LYS A CA 1
ATOM 1575 C C . LYS A 1 198 ? -13.390 -2.089 26.511 1.00 95.19 198 LYS A C 1
ATOM 1577 O O . LYS A 1 198 ? -13.650 -2.627 27.585 1.00 95.19 198 LYS A O 1
ATOM 1582 N N . ALA A 1 199 ? -14.010 -0.994 26.071 1.00 93.69 199 ALA A N 1
ATOM 1583 C CA . ALA A 1 199 ? -15.093 -0.343 26.803 1.00 93.69 199 ALA A CA 1
ATOM 1584 C C . ALA A 1 199 ? -16.298 -1.282 26.975 1.00 93.69 199 ALA A C 1
ATOM 1586 O O . ALA A 1 199 ? -16.734 -1.505 28.101 1.00 93.69 199 ALA A O 1
ATOM 1587 N N . ASN A 1 200 ? -16.742 -1.934 25.896 1.00 95.19 200 ASN A N 1
ATOM 1588 C CA . ASN A 1 200 ? -17.846 -2.897 25.933 1.00 95.19 200 ASN A CA 1
ATOM 1589 C C . ASN A 1 200 ? -17.543 -4.075 26.870 1.00 95.19 200 ASN A C 1
ATOM 1591 O O . ASN A 1 200 ? -18.405 -4.506 27.630 1.00 95.19 200 ASN A O 1
ATOM 1595 N N . LYS A 1 201 ? -16.306 -4.592 26.864 1.00 96.56 201 LYS A N 1
ATOM 1596 C CA . LYS A 1 201 ? -15.896 -5.647 27.800 1.00 96.56 201 LYS A CA 1
ATOM 1597 C C . LYS A 1 201 ? -15.999 -5.181 29.257 1.00 96.56 201 LYS A C 1
ATOM 1599 O O . LYS A 1 201 ? -16.513 -5.921 30.091 1.00 96.56 201 LYS A O 1
ATOM 1604 N N . SER A 1 202 ? -15.533 -3.967 29.555 1.00 95.00 202 SER A N 1
ATOM 1605 C CA . SER A 1 202 ? -15.641 -3.389 30.900 1.00 95.00 202 SER A CA 1
ATOM 1606 C C . SER A 1 202 ? -17.097 -3.189 31.325 1.00 95.00 202 SER A C 1
ATOM 1608 O O . SER A 1 202 ? -17.421 -3.384 32.495 1.00 95.00 202 SER A O 1
ATOM 1610 N N . GLU A 1 203 ? -17.972 -2.797 30.400 1.00 94.19 203 GLU A N 1
ATOM 1611 C CA . GLU A 1 203 ? -19.401 -2.630 30.665 1.00 94.19 203 GLU A CA 1
ATOM 1612 C C . GLU A 1 203 ? -20.066 -3.974 30.993 1.00 94.19 203 GLU A C 1
ATOM 1614 O O . GLU A 1 203 ? -20.763 -4.083 32.002 1.00 94.19 203 GLU A O 1
ATOM 1619 N N . ILE A 1 204 ? -19.749 -5.025 30.230 1.00 95.75 204 ILE A N 1
ATOM 1620 C CA . ILE A 1 204 ? -20.223 -6.393 30.491 1.00 95.75 204 ILE A CA 1
ATOM 1621 C C . ILE A 1 204 ? -19.749 -6.894 31.863 1.00 95.75 204 ILE A C 1
ATOM 1623 O O . ILE A 1 204 ? -20.535 -7.475 32.610 1.00 95.75 204 ILE A O 1
ATOM 1627 N N . GLU A 1 205 ? -18.482 -6.679 32.232 1.00 94.88 205 GLU A N 1
ATOM 1628 C CA . GLU A 1 205 ? -17.963 -7.077 33.552 1.00 94.88 205 GLU A CA 1
ATOM 1629 C C . GLU A 1 205 ? -18.684 -6.348 34.699 1.00 94.88 205 GLU A C 1
ATOM 1631 O O . GLU A 1 205 ? -19.008 -6.959 35.725 1.00 94.88 205 GLU A O 1
ATOM 1636 N N . LEU A 1 206 ? -18.992 -5.061 34.517 1.00 95.81 206 LEU A N 1
ATOM 1637 C CA . LEU A 1 206 ? -19.754 -4.273 35.485 1.00 95.81 206 LEU A CA 1
ATOM 1638 C C . LEU A 1 206 ? -21.199 -4.776 35.613 1.00 95.81 206 LEU A C 1
ATOM 1640 O O . LEU A 1 206 ? -21.720 -4.893 36.724 1.00 95.81 206 LEU A O 1
ATOM 1644 N N . GLU A 1 207 ? -21.847 -5.096 34.497 1.00 93.06 207 GLU A N 1
ATOM 1645 C CA . GLU A 1 207 ? -23.204 -5.640 34.481 1.00 93.06 207 GLU A CA 1
ATOM 1646 C C . GLU A 1 207 ? -23.261 -7.029 35.137 1.00 93.06 207 GLU A C 1
ATOM 1648 O O . GLU A 1 207 ? -24.141 -7.300 35.958 1.00 93.06 207 GLU A O 1
ATOM 1653 N N . GLN A 1 208 ? -22.253 -7.873 34.900 1.00 94.31 208 GLN A N 1
ATOM 1654 C CA . GLN A 1 208 ? -22.101 -9.153 35.594 1.00 94.31 208 GLN A CA 1
ATOM 1655 C C . GLN A 1 208 ? -21.931 -8.984 37.108 1.00 94.31 208 GLN A C 1
ATOM 1657 O O . GLN A 1 208 ? -22.510 -9.760 37.874 1.00 94.31 208 GLN A O 1
ATOM 1662 N N . GLN A 1 209 ? -21.163 -7.990 37.571 1.00 94.00 209 GLN A N 1
ATOM 1663 C CA . GLN A 1 209 ? -21.071 -7.696 39.004 1.00 94.00 209 GLN A CA 1
ATOM 1664 C C . GLN A 1 209 ? -22.416 -7.258 39.584 1.00 94.00 209 GLN A C 1
ATOM 1666 O O . GLN A 1 209 ? -22.832 -7.802 40.607 1.00 94.00 209 GLN A O 1
ATOM 1671 N N . LYS A 1 210 ? -23.133 -6.350 38.909 1.00 93.12 210 LYS A N 1
ATOM 1672 C CA . LYS A 1 210 ? -24.482 -5.937 39.328 1.00 93.12 210 LYS A CA 1
ATOM 1673 C C . LYS A 1 210 ? -25.422 -7.136 39.434 1.00 93.12 210 LYS A C 1
ATOM 1675 O O . LYS A 1 210 ? -26.124 -7.273 40.434 1.00 93.12 210 LYS A O 1
ATOM 1680 N N . GLN A 1 211 ? -25.392 -8.044 38.458 1.00 92.06 211 GLN A N 1
ATOM 1681 C CA . GLN A 1 211 ? -26.229 -9.241 38.475 1.00 92.06 211 GLN A CA 1
ATOM 1682 C C . GLN A 1 211 ? -25.885 -10.183 39.638 1.00 92.06 211 GLN A C 1
ATOM 1684 O O . GLN A 1 211 ? -26.792 -10.731 40.266 1.00 92.06 211 GLN A O 1
ATOM 1689 N N . LYS A 1 212 ? -24.595 -10.351 39.967 1.00 94.94 212 LYS A N 1
ATOM 1690 C CA . LYS A 1 212 ? -24.162 -11.117 41.150 1.00 94.94 212 LYS A CA 1
ATOM 1691 C C . LYS A 1 212 ? -24.705 -10.498 42.436 1.00 94.94 212 LYS A C 1
ATOM 1693 O O . LYS A 1 212 ? -25.294 -11.217 43.234 1.00 94.94 212 LYS A O 1
ATOM 1698 N N . THR A 1 213 ? -24.589 -9.180 42.601 1.00 89.62 213 THR A N 1
ATOM 1699 C CA . THR A 1 213 ? -25.129 -8.469 43.770 1.00 89.62 213 THR A CA 1
ATOM 1700 C C . THR A 1 213 ? -26.645 -8.626 43.887 1.00 89.62 213 THR A C 1
ATOM 1702 O O . THR A 1 213 ? -27.139 -8.907 44.975 1.00 89.62 213 THR A O 1
ATOM 1705 N N . ILE A 1 214 ? -27.384 -8.506 42.778 1.00 93.06 214 ILE A N 1
ATOM 1706 C CA . ILE A 1 214 ? -28.842 -8.708 42.755 1.00 93.06 214 ILE A CA 1
ATOM 1707 C C . ILE A 1 214 ? -29.203 -10.138 43.172 1.00 93.06 214 ILE A C 1
ATOM 1709 O O . ILE A 1 214 ? -30.139 -10.335 43.945 1.00 93.06 214 ILE A O 1
ATOM 1713 N N . ASN A 1 215 ? -28.466 -11.139 42.684 1.00 93.62 215 ASN A N 1
ATOM 1714 C CA . ASN A 1 215 ? -28.698 -12.529 43.068 1.00 93.62 215 ASN A CA 1
ATOM 1715 C C . ASN A 1 215 ? -28.437 -12.742 44.569 1.00 93.62 215 ASN A C 1
ATOM 1717 O O . ASN A 1 215 ? -29.304 -13.286 45.243 1.00 93.62 215 ASN A O 1
ATOM 1721 N N . THR A 1 216 ? -27.335 -12.220 45.117 1.00 92.06 216 THR A N 1
ATOM 1722 C CA . THR A 1 216 ? -27.056 -12.283 46.563 1.00 92.06 216 THR A CA 1
ATOM 1723 C C . THR A 1 216 ? -28.134 -11.583 47.393 1.00 92.06 216 THR A C 1
ATOM 1725 O O . THR A 1 216 ? -28.578 -12.124 48.400 1.00 92.06 216 THR A O 1
ATOM 1728 N N . GLN A 1 217 ? -28.605 -10.405 46.972 1.00 87.06 217 GLN A N 1
ATOM 1729 C CA . GLN A 1 217 ? -29.709 -9.719 47.652 1.00 87.06 217 GLN A CA 1
ATOM 1730 C C . GLN A 1 217 ? -31.001 -10.544 47.617 1.00 87.06 217 GLN A C 1
ATOM 1732 O O . GLN A 1 217 ? -31.703 -10.616 48.623 1.00 87.06 217 GLN A O 1
ATOM 1737 N N . ARG A 1 218 ? -31.310 -11.197 46.489 1.00 90.62 218 ARG A N 1
ATOM 1738 C CA . ARG A 1 218 ? -32.468 -12.096 46.379 1.00 90.62 218 ARG A CA 1
ATOM 1739 C C . ARG A 1 218 ? -32.356 -13.269 47.355 1.00 90.62 218 ARG A C 1
ATOM 1741 O O . ARG A 1 218 ? -33.352 -13.595 47.997 1.00 90.62 218 ARG A O 1
ATOM 1748 N N . ASP A 1 219 ? -31.179 -13.879 47.461 1.00 92.12 219 ASP A N 1
ATOM 1749 C CA . ASP A 1 219 ? -30.943 -15.014 48.356 1.00 92.12 219 ASP A CA 1
ATOM 1750 C C . ASP A 1 219 ? -31.110 -14.602 49.828 1.00 92.12 219 ASP A C 1
ATOM 1752 O O . ASP A 1 219 ? -31.849 -15.256 50.560 1.00 92.12 219 ASP A O 1
ATOM 1756 N N . LEU A 1 220 ? -30.563 -13.447 50.227 1.00 88.50 220 LEU A N 1
ATOM 1757 C CA . LEU A 1 220 ? -30.754 -12.885 51.572 1.00 88.50 220 LEU A CA 1
ATOM 1758 C C . LEU A 1 220 ? -32.231 -12.595 51.883 1.00 88.50 220 LEU A C 1
ATOM 1760 O O . LEU A 1 220 ? -32.717 -12.914 52.965 1.00 88.50 220 LEU A O 1
ATOM 1764 N N . ILE A 1 221 ? -32.976 -12.020 50.933 1.00 87.81 221 ILE A N 1
ATOM 1765 C CA . ILE A 1 221 ? -34.420 -11.776 51.096 1.00 87.81 221 ILE A CA 1
ATOM 1766 C C . ILE A 1 221 ? -35.180 -13.098 51.266 1.00 87.81 221 ILE A C 1
ATOM 1768 O O . ILE A 1 221 ? -36.144 -13.164 52.032 1.00 87.81 221 ILE A O 1
ATOM 1772 N N . LYS A 1 222 ? -34.766 -14.153 50.555 1.00 92.00 222 LYS A N 1
ATOM 1773 C CA . LYS A 1 222 ? -35.376 -15.478 50.667 1.00 92.00 222 LYS A CA 1
ATOM 1774 C C . LYS A 1 222 ? -35.137 -16.083 52.052 1.00 92.00 222 LYS A C 1
ATOM 1776 O O . LYS A 1 222 ? -36.109 -16.493 52.676 1.00 92.00 222 LYS A O 1
ATOM 1781 N N . GLU A 1 223 ? -33.904 -16.047 52.558 1.00 89.38 223 GLU A N 1
ATOM 1782 C CA . GLU A 1 223 ? -33.578 -16.508 53.917 1.00 89.38 223 GLU A CA 1
ATOM 1783 C C . GLU A 1 223 ? -34.378 -15.756 54.984 1.00 89.38 223 GLU A C 1
ATOM 1785 O O . GLU A 1 223 ? -34.963 -16.370 55.874 1.00 89.38 223 GLU A O 1
ATOM 1790 N N . GLN A 1 224 ? -34.486 -14.431 54.867 1.00 83.88 224 GLN A N 1
ATOM 1791 C CA . GLN A 1 224 ? -35.294 -13.648 55.800 1.00 83.88 224 GLN A CA 1
ATOM 1792 C C . GLN A 1 224 ? -36.778 -14.013 55.747 1.00 83.88 224 GLN A C 1
ATOM 1794 O O . GLN A 1 224 ? -37.438 -14.085 56.782 1.00 83.88 224 GLN A O 1
ATOM 1799 N N . LYS A 1 225 ? -37.318 -14.251 54.549 1.00 87.81 225 LYS A N 1
ATOM 1800 C CA . LYS A 1 225 ? -38.713 -14.667 54.383 1.00 87.81 225 LYS A CA 1
ATOM 1801 C C . LYS A 1 225 ? -38.971 -16.033 55.017 1.00 87.81 225 LYS A C 1
ATOM 1803 O O . LYS A 1 225 ? -40.020 -16.216 55.632 1.00 87.81 225 LYS A O 1
ATOM 1808 N N . ASP A 1 226 ? -38.036 -16.966 54.866 1.00 89.44 226 ASP A N 1
ATOM 1809 C CA . ASP A 1 226 ? -38.132 -18.299 55.456 1.00 89.44 226 ASP A CA 1
ATOM 1810 C C . ASP A 1 226 ? -38.015 -18.228 56.994 1.00 89.44 226 ASP A C 1
ATOM 1812 O O . ASP A 1 226 ? -38.838 -18.822 57.687 1.00 89.44 226 ASP A O 1
ATOM 1816 N N . PHE A 1 227 ? -37.123 -17.386 57.534 1.00 87.38 227 PHE A N 1
ATOM 1817 C CA . PHE A 1 227 ? -37.010 -17.132 58.978 1.00 87.38 227 PHE A CA 1
ATOM 1818 C C . PHE A 1 227 ? -38.287 -16.526 59.584 1.00 87.38 227 PHE A C 1
ATOM 1820 O O . PHE A 1 227 ? -38.762 -16.966 60.633 1.00 87.38 227 PHE A O 1
ATOM 1827 N N . ILE A 1 228 ? -38.890 -15.531 58.921 1.00 85.69 228 ILE A N 1
ATOM 1828 C CA . ILE A 1 228 ? -40.148 -14.924 59.388 1.00 85.69 228 ILE A CA 1
ATOM 1829 C C . ILE A 1 228 ? -41.263 -15.972 59.430 1.00 85.69 228 ILE A C 1
ATOM 1831 O O . ILE A 1 228 ? -41.988 -16.032 60.420 1.00 85.69 228 ILE A O 1
ATOM 1835 N N . LYS A 1 229 ? -41.375 -16.817 58.395 1.00 88.88 229 LYS A N 1
ATOM 1836 C CA . LYS A 1 229 ? -42.366 -17.902 58.358 1.00 88.88 229 LYS A CA 1
ATOM 1837 C C . LYS A 1 229 ? -42.188 -18.887 59.507 1.00 88.88 229 LYS A C 1
ATOM 1839 O O . LYS A 1 229 ? -43.173 -19.240 60.144 1.00 88.88 229 LYS A O 1
ATOM 1844 N N . GLU A 1 230 ? -40.955 -19.313 59.775 1.00 87.38 230 GLU A N 1
ATOM 1845 C CA . GLU A 1 230 ? -40.657 -20.215 60.892 1.00 87.38 230 GLU A CA 1
ATOM 1846 C C . GLU A 1 230 ? -41.072 -19.587 62.229 1.00 87.38 230 GLU A C 1
ATOM 1848 O O . GLU A 1 230 ? -41.741 -20.221 63.042 1.00 87.38 230 GLU A O 1
ATOM 1853 N N . THR A 1 231 ? -40.751 -18.306 62.426 1.00 83.88 231 THR A N 1
ATOM 1854 C CA . THR A 1 231 ? -41.089 -17.575 63.655 1.00 83.88 231 THR A CA 1
ATOM 1855 C C . THR A 1 231 ? -42.605 -17.389 63.822 1.00 83.88 231 THR A C 1
ATOM 1857 O O . THR A 1 231 ? -43.134 -17.524 64.927 1.00 83.88 231 THR A O 1
ATOM 1860 N N . GLU A 1 232 ? -43.322 -17.098 62.732 1.00 84.69 232 GLU A N 1
ATOM 1861 C CA . GLU A 1 232 ? -44.784 -16.974 62.711 1.00 84.69 232 GLU A CA 1
ATOM 1862 C C . GLU A 1 232 ? -45.461 -18.307 63.049 1.00 84.69 232 GLU A C 1
ATOM 1864 O O . GLU A 1 232 ? -46.360 -18.346 63.892 1.00 84.69 232 GLU A O 1
ATOM 1869 N N . GLN A 1 233 ? -44.991 -19.401 62.446 1.00 84.50 233 GLN A N 1
ATOM 1870 C CA . GLN A 1 233 ? -45.523 -20.743 62.668 1.00 84.50 233 GLN A CA 1
ATOM 1871 C C . GLN A 1 233 ? -45.306 -21.195 64.122 1.00 84.50 233 GLN A C 1
ATOM 1873 O O . GLN A 1 233 ? -46.260 -21.611 64.778 1.00 84.50 233 GLN A O 1
ATOM 1878 N N . ASN A 1 234 ? -44.105 -20.983 64.675 1.00 82.31 234 ASN A N 1
ATOM 1879 C CA . ASN A 1 234 ? -43.813 -21.223 66.096 1.00 82.31 234 ASN A CA 1
ATOM 1880 C C . ASN A 1 234 ? -44.719 -20.396 67.030 1.00 82.31 234 ASN A C 1
ATOM 1882 O O . ASN A 1 234 ? -45.129 -20.862 68.094 1.00 82.31 234 ASN A O 1
ATOM 1886 N N . CYS A 1 235 ? -45.048 -19.154 66.662 1.00 83.31 235 CYS A N 1
ATOM 1887 C CA . CYS A 1 235 ? -45.949 -18.316 67.455 1.00 83.31 235 CYS A CA 1
ATOM 1888 C C . CYS A 1 235 ? -47.398 -18.829 67.427 1.00 83.31 235 CYS A C 1
ATOM 1890 O O . CYS A 1 235 ? -48.053 -18.878 68.472 1.00 83.31 235 CYS A O 1
ATOM 1892 N N . GLN A 1 236 ? -47.885 -19.245 66.252 1.00 77.94 236 GLN A N 1
ATOM 1893 C CA . GLN A 1 236 ? -49.218 -19.832 66.098 1.00 77.94 236 GLN A CA 1
ATOM 1894 C C . GLN A 1 236 ? -49.366 -21.155 66.864 1.00 77.94 236 GLN A C 1
ATOM 1896 O O . GLN A 1 236 ? -50.390 -21.350 67.520 1.00 77.94 236 GLN A O 1
ATOM 1901 N N . GLU A 1 237 ? -48.355 -22.032 66.840 1.00 81.19 237 GLU A N 1
ATOM 1902 C CA . GLU A 1 237 ? -48.358 -23.298 67.597 1.00 81.19 237 GLU A CA 1
ATOM 1903 C C . GLU A 1 237 ? -48.480 -23.076 69.113 1.00 81.19 237 GLU A C 1
ATOM 1905 O O . GLU A 1 237 ? -49.145 -23.843 69.804 1.00 81.19 237 GLU A O 1
ATOM 1910 N N . ASN A 1 238 ? -47.933 -21.974 69.631 1.00 77.75 238 ASN A N 1
ATOM 1911 C CA . ASN A 1 238 ? -48.048 -21.584 71.039 1.00 77.75 238 ASN A CA 1
ATOM 1912 C C . ASN A 1 238 ? -49.360 -20.837 71.377 1.00 77.75 238 ASN A C 1
ATOM 1914 O O . ASN A 1 238 ? -49.444 -20.172 72.413 1.00 77.75 238 ASN A O 1
ATOM 1918 N N . HIS A 1 239 ? -50.379 -20.904 70.509 1.00 75.25 239 HIS A N 1
ATOM 1919 C CA . HIS A 1 239 ? -51.639 -20.146 70.604 1.00 75.25 239 HIS A CA 1
ATOM 1920 C C . HIS A 1 239 ? -51.444 -18.621 70.739 1.00 75.25 239 HIS A C 1
ATOM 1922 O O . HIS A 1 239 ? -52.302 -17.912 71.274 1.00 75.25 239 HIS A O 1
ATOM 1928 N N . GLY A 1 240 ? -50.307 -18.104 70.273 1.00 77.38 240 GLY A N 1
ATOM 1929 C CA . GLY A 1 240 ? -49.986 -16.685 70.264 1.00 77.38 240 GLY A CA 1
ATOM 1930 C C . GLY A 1 240 ? -50.418 -15.997 68.969 1.00 77.38 240 GLY A C 1
ATOM 1931 O O . GLY A 1 240 ? -50.627 -16.622 67.933 1.00 77.38 240 GLY A O 1
ATOM 1932 N N . GLN A 1 241 ? -50.537 -14.674 69.023 1.00 79.12 241 GLN A N 1
ATOM 1933 C CA . GLN A 1 241 ? -50.752 -13.814 67.867 1.00 79.12 241 GLN A CA 1
ATOM 1934 C C . GLN A 1 241 ? -49.432 -13.112 67.519 1.00 79.12 241 GLN A C 1
ATOM 1936 O O . GLN A 1 241 ? -48.850 -12.418 68.360 1.00 79.12 241 GLN A O 1
ATOM 1941 N N . PHE A 1 242 ? -48.947 -13.324 66.293 1.00 82.88 242 PHE A N 1
ATOM 1942 C CA . PHE A 1 242 ? -47.684 -12.772 65.801 1.00 82.88 242 PHE A CA 1
ATOM 1943 C C . PHE A 1 242 ? -47.862 -11.322 65.335 1.00 82.88 242 PHE A C 1
ATOM 1945 O O . PHE A 1 242 ? -48.782 -11.012 64.579 1.00 82.88 242 PHE A O 1
ATOM 1952 N N . PHE A 1 243 ? -46.974 -10.431 65.773 1.00 78.69 243 PHE A N 1
ATOM 1953 C CA . PHE A 1 243 ? -46.965 -9.023 65.389 1.00 78.69 243 PHE A CA 1
ATOM 1954 C C . PHE A 1 243 ? -45.558 -8.581 65.006 1.00 78.69 243 PHE A C 1
ATOM 1956 O O . PHE A 1 243 ? -44.638 -8.626 65.819 1.00 78.69 243 PHE A O 1
ATOM 1963 N N . ILE A 1 244 ? -45.398 -8.057 63.794 1.00 80.31 244 ILE A N 1
ATOM 1964 C CA . ILE A 1 244 ? -44.165 -7.375 63.400 1.00 80.31 244 ILE A CA 1
ATOM 1965 C C . ILE A 1 244 ? -44.238 -5.938 63.923 1.00 80.31 244 ILE A C 1
ATOM 1967 O O . ILE A 1 244 ? -45.118 -5.171 63.535 1.00 80.31 244 ILE A O 1
ATOM 1971 N N . LYS A 1 245 ? -43.325 -5.576 64.826 1.00 74.38 245 LYS A N 1
ATOM 1972 C CA . LYS A 1 245 ? -43.243 -4.239 65.424 1.00 74.38 245 LYS A CA 1
ATOM 1973 C C . LYS A 1 245 ? -42.534 -3.248 64.516 1.00 74.38 245 LYS A C 1
ATOM 1975 O O . LYS A 1 245 ? -42.976 -2.105 64.407 1.00 74.38 245 LYS A O 1
ATOM 1980 N N . LYS A 1 246 ? -41.431 -3.670 63.897 1.00 76.69 246 LYS A N 1
ATOM 1981 C CA . LYS A 1 246 ? -40.612 -2.823 63.028 1.00 76.69 246 LYS A CA 1
ATOM 1982 C C . LYS A 1 246 ? -39.936 -3.635 61.939 1.00 76.69 246 LYS A C 1
ATOM 1984 O O . LYS A 1 246 ? -39.430 -4.723 62.183 1.00 76.69 246 LYS A O 1
ATOM 1989 N N . VAL A 1 247 ? -39.882 -3.034 60.757 1.00 77.12 247 VAL A N 1
ATOM 1990 C CA . VAL A 1 247 ? -39.006 -3.435 59.658 1.00 77.12 247 VAL A CA 1
ATOM 1991 C C . VAL A 1 247 ? -38.156 -2.216 59.327 1.00 77.12 247 VAL A C 1
ATOM 1993 O O . VAL A 1 247 ? -38.693 -1.170 58.963 1.00 77.12 247 VAL A O 1
ATOM 1996 N N . GLY A 1 248 ? -36.844 -2.322 59.513 1.00 74.06 248 GLY A N 1
ATOM 1997 C CA . GLY A 1 248 ? -35.883 -1.259 59.225 1.00 74.06 248 GLY A CA 1
ATOM 1998 C C . GLY A 1 248 ? -34.797 -1.730 58.265 1.00 74.06 248 GLY A C 1
ATOM 1999 O O . GLY A 1 248 ? -34.431 -2.899 58.268 1.00 74.06 248 GLY A O 1
ATOM 2000 N N . ILE A 1 24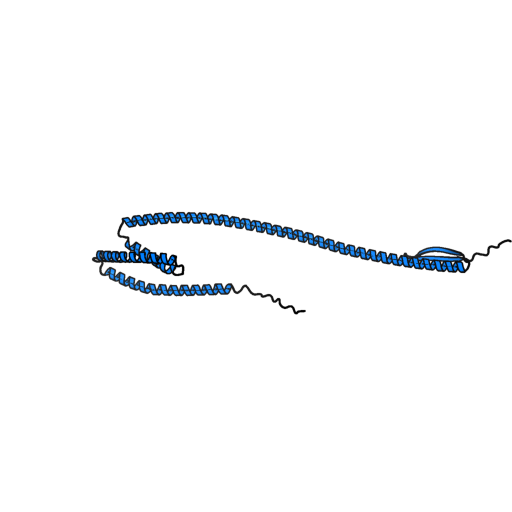9 ? -34.259 -0.822 57.449 1.00 71.62 249 ILE A N 1
ATOM 2001 C CA . ILE A 1 249 ? -33.085 -1.097 56.609 1.00 71.62 249 ILE A CA 1
ATOM 2002 C C . ILE A 1 249 ? -31.847 -0.588 57.352 1.00 71.62 249 ILE A C 1
ATOM 2004 O O . ILE A 1 249 ? -31.706 0.610 57.594 1.00 71.62 249 ILE A O 1
ATOM 2008 N N . LYS A 1 250 ? -30.940 -1.496 57.710 1.00 64.75 250 LYS A N 1
ATOM 2009 C CA . LYS A 1 250 ? -29.693 -1.212 58.420 1.00 64.75 250 LYS A CA 1
ATOM 2010 C C . LYS A 1 250 ? -28.544 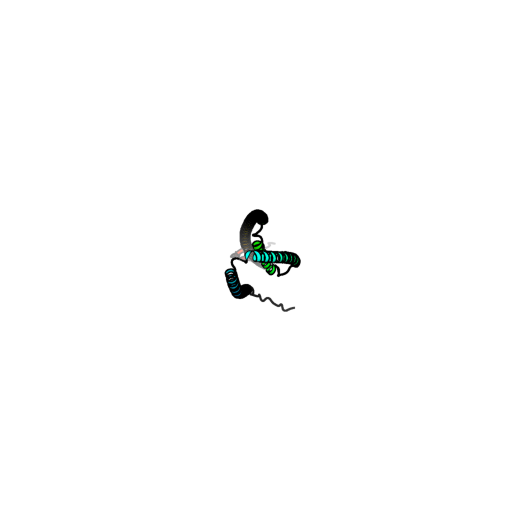-1.095 57.421 1.00 64.75 250 LYS A C 1
ATOM 2012 O O . LYS A 1 250 ? -28.164 -2.067 56.767 1.00 64.75 250 LYS A O 1
ATOM 2017 N N . ALA A 1 251 ? -28.011 0.122 57.297 1.00 65.44 251 ALA A N 1
ATOM 2018 C CA . ALA A 1 251 ? -26.784 0.449 56.560 1.00 65.44 251 ALA A CA 1
ATOM 2019 C C . ALA A 1 251 ? -26.684 -0.140 55.130 1.00 65.44 251 ALA A C 1
ATOM 2021 O O . ALA A 1 251 ? -25.597 -0.460 54.660 1.00 65.44 251 ALA A O 1
ATOM 2022 N N . GLY A 1 252 ? -27.819 -0.284 54.435 1.00 58.53 252 GLY A N 1
ATOM 2023 C CA . GLY A 1 252 ? -27.880 -0.649 53.015 1.00 58.53 252 GLY A CA 1
ATOM 2024 C C . GLY A 1 252 ? -27.667 -2.128 52.669 1.00 58.53 252 GLY A C 1
ATOM 2025 O O . GLY A 1 252 ? -27.734 -2.457 51.488 1.00 58.53 252 GLY A O 1
ATOM 2026 N N . ILE A 1 253 ? -27.431 -3.014 53.647 1.00 60.53 253 ILE A N 1
ATOM 2027 C CA . ILE A 1 253 ? -27.125 -4.438 53.382 1.00 60.53 253 ILE A CA 1
ATOM 2028 C C . ILE A 1 253 ? -28.021 -5.401 54.183 1.00 60.53 253 ILE A C 1
ATOM 2030 O O . ILE A 1 253 ? -28.274 -6.508 53.718 1.00 60.53 253 ILE A O 1
ATOM 2034 N N . GLY A 1 254 ? -28.562 -4.996 55.340 1.00 59.41 254 GLY A N 1
ATOM 2035 C CA . GLY A 1 254 ? -29.420 -5.859 56.164 1.00 59.41 254 GLY A CA 1
ATOM 2036 C C . GLY A 1 254 ? -30.789 -5.248 56.444 1.00 59.41 254 GLY A C 1
ATOM 2037 O O . GLY A 1 254 ? -30.890 -4.049 56.692 1.00 59.41 254 GLY A O 1
ATOM 2038 N N . ILE A 1 255 ? -31.843 -6.063 56.435 1.00 67.50 255 ILE A N 1
ATOM 2039 C CA . ILE A 1 255 ? -33.159 -5.681 56.968 1.00 67.50 255 ILE A CA 1
ATOM 2040 C C . ILE A 1 255 ? -33.245 -6.214 58.400 1.00 67.50 255 ILE A C 1
ATOM 2042 O O . ILE A 1 255 ? -33.007 -7.396 58.637 1.00 67.50 255 ILE A O 1
ATOM 2046 N N . GLU A 1 256 ? -33.564 -5.340 59.345 1.00 71.56 256 GLU A N 1
ATOM 2047 C CA . GLU A 1 256 ? -33.768 -5.661 60.755 1.00 71.56 256 GLU A CA 1
ATOM 2048 C C . GLU A 1 256 ? -35.279 -5.758 60.996 1.00 71.56 256 GLU A C 1
ATOM 2050 O O . GLU A 1 256 ? -36.011 -4.781 60.808 1.00 71.56 256 GLU A O 1
ATOM 2055 N N . VAL A 1 257 ? -35.750 -6.960 61.337 1.00 71.75 257 VAL A N 1
ATOM 2056 C CA . VAL A 1 257 ? -37.161 -7.239 61.626 1.00 71.75 257 VAL A CA 1
ATOM 2057 C C . VAL A 1 257 ? -37.295 -7.508 63.116 1.00 71.75 257 VAL A C 1
ATOM 2059 O O . VAL A 1 257 ? -36.734 -8.466 63.637 1.00 71.75 257 VAL A O 1
ATOM 2062 N N . GLU A 1 258 ? -38.042 -6.650 63.798 1.00 75.62 258 GLU A N 1
ATOM 2063 C CA . GLU A 1 258 ? -38.382 -6.808 65.206 1.00 75.62 258 GLU A CA 1
ATOM 2064 C C . GLU A 1 258 ? -39.821 -7.330 65.279 1.00 75.62 258 GLU A C 1
ATOM 2066 O O . GLU A 1 258 ? -40.757 -6.645 64.849 1.00 75.62 258 GLU A O 1
ATOM 2071 N N . ALA A 1 259 ? -40.002 -8.555 65.773 1.00 76.00 259 ALA A N 1
ATOM 2072 C CA . ALA A 1 259 ? -41.300 -9.215 65.864 1.00 76.00 259 ALA A CA 1
ATOM 2073 C C . ALA A 1 259 ? -41.574 -9.727 67.284 1.00 76.00 259 ALA A C 1
ATOM 2075 O O . ALA A 1 259 ? -40.665 -10.148 67.994 1.00 76.00 259 ALA A O 1
ATOM 2076 N N . GLU A 1 260 ? -42.840 -9.687 67.695 1.00 79.31 260 GLU A N 1
ATOM 2077 C CA . GLU A 1 260 ? -43.319 -10.154 68.994 1.00 79.31 260 GLU A CA 1
ATOM 2078 C C . GLU A 1 260 ? -44.440 -11.179 68.835 1.00 79.31 260 GLU A C 1
ATOM 2080 O O . GLU A 1 260 ? -45.348 -11.006 68.022 1.00 79.31 260 GLU A O 1
ATOM 2085 N N . CYS A 1 261 ? -44.421 -12.209 69.680 1.00 79.75 261 CYS A N 1
ATOM 2086 C CA . CYS A 1 261 ? -45.517 -13.156 69.835 1.00 79.75 261 CYS A CA 1
ATOM 2087 C C . CYS A 1 261 ? -46.274 -12.852 71.134 1.00 79.75 261 CYS A C 1
ATOM 2089 O O . CYS A 1 261 ? -45.686 -12.892 72.216 1.00 79.75 261 CYS A O 1
ATOM 2091 N N . LYS A 1 262 ? -47.567 -12.520 71.047 1.00 79.31 262 LYS A N 1
ATOM 2092 C CA . LYS A 1 262 ? -48.403 -12.213 72.220 1.00 79.31 262 LYS A CA 1
ATOM 2093 C C . LYS A 1 262 ? -49.428 -13.310 72.447 1.00 79.31 262 LYS A C 1
ATOM 2095 O O . LYS A 1 262 ? -50.234 -13.579 71.565 1.00 79.31 262 LYS A O 1
ATOM 2100 N N . THR A 1 263 ? -49.474 -13.883 73.643 1.00 71.75 263 THR A N 1
ATOM 2101 C CA . THR A 1 263 ? -50.586 -14.746 74.052 1.00 71.75 263 THR A CA 1
ATOM 2102 C C . THR A 1 263 ? -51.826 -13.886 74.320 1.00 71.75 263 THR A C 1
ATOM 2104 O O . THR A 1 263 ? -51.762 -12.955 75.135 1.00 71.75 263 THR A O 1
ATOM 2107 N N . PRO A 1 264 ? -52.958 -14.130 73.634 1.00 64.88 264 PRO A N 1
ATOM 2108 C CA . PRO A 1 264 ? -54.180 -13.385 73.887 1.00 64.88 264 PRO A CA 1
ATOM 2109 C C . PRO A 1 264 ? -54.623 -13.628 75.332 1.00 64.88 264 PRO A C 1
ATOM 2111 O O . PRO A 1 264 ? -54.723 -14.767 75.789 1.00 64.88 264 PRO A O 1
ATOM 2114 N N . LYS A 1 265 ? -54.872 -12.545 76.081 1.00 60.06 265 LYS A N 1
ATOM 2115 C CA . LYS A 1 265 ? -55.485 -12.654 77.411 1.00 60.06 265 LYS A CA 1
ATOM 2116 C C . LYS A 1 265 ? -56.816 -13.391 77.256 1.00 60.06 265 LYS A C 1
ATOM 2118 O O . LYS A 1 265 ? -57.567 -13.023 76.351 1.00 60.06 265 LYS A O 1
ATOM 2123 N N . PRO A 1 266 ? -57.137 -14.362 78.130 1.00 58.16 266 PRO A N 1
ATOM 2124 C CA . PRO A 1 266 ? -58.417 -15.044 78.061 1.00 58.16 266 PRO A CA 1
ATOM 2125 C C . PRO A 1 266 ? -59.521 -13.992 78.135 1.00 58.16 266 PRO A C 1
ATOM 2127 O O . PRO A 1 266 ? -59.624 -13.244 79.114 1.00 58.16 266 PRO A O 1
ATOM 2130 N N . THR A 1 267 ? -60.309 -13.889 77.067 1.00 53.88 267 THR A N 1
ATOM 2131 C CA . THR A 1 267 ? -61.541 -13.113 77.087 1.00 53.88 267 THR A CA 1
ATOM 2132 C C . THR A 1 267 ? -62.398 -13.738 78.174 1.00 53.88 267 THR A C 1
ATOM 2134 O O . THR A 1 267 ? -62.740 -14.915 78.096 1.00 53.88 267 THR A O 1
ATOM 2137 N N . LYS A 1 268 ? -62.684 -12.985 79.240 1.00 52.56 268 LYS A N 1
ATOM 2138 C CA . LYS A 1 268 ? -63.677 -13.408 80.226 1.00 52.56 268 LYS A CA 1
ATOM 2139 C C . LYS A 1 268 ? -65.019 -13.443 79.505 1.00 52.56 268 LYS A C 1
ATOM 2141 O O . LYS A 1 268 ? -65.659 -12.404 79.356 1.00 52.56 268 LYS A O 1
ATOM 2146 N N . THR A 1 269 ? -65.408 -14.613 79.019 1.00 44.12 269 THR A N 1
ATOM 2147 C CA . THR A 1 269 ? -66.772 -14.869 78.573 1.00 44.12 269 THR A CA 1
ATOM 2148 C C . THR A 1 269 ? -67.641 -14.791 79.821 1.00 44.12 269 THR A C 1
ATOM 2150 O O . THR A 1 269 ? -67.533 -15.623 80.719 1.00 44.12 269 THR A O 1
ATOM 2153 N N . ASN A 1 270 ? -68.419 -13.718 79.944 1.00 53.03 270 ASN A N 1
ATOM 2154 C CA . ASN A 1 270 ? -69.548 -13.731 80.855 1.00 53.03 270 ASN A CA 1
ATOM 2155 C C . ASN A 1 270 ? -70.644 -14.549 80.170 1.00 53.03 270 ASN A C 1
ATOM 2157 O O . ASN A 1 270 ? -71.193 -14.079 79.175 1.00 53.03 270 ASN A O 1
ATOM 2161 N N . GLN A 1 271 ? -70.932 -15.701 80.787 1.00 45.34 271 GLN A N 1
ATOM 2162 C CA . GLN A 1 271 ? -72.008 -16.670 80.526 1.00 45.34 271 GLN A CA 1
ATOM 2163 C C . GLN A 1 271 ? -71.717 -17.761 79.498 1.00 45.34 271 GLN A C 1
ATOM 2165 O O . GLN A 1 271 ? -71.348 -17.446 78.348 1.00 45.34 271 GLN A O 1
#

Foldseek 3Di:
DDDDDDDDDDPDDDPPVVVVVVVVVVVVVVVVVVVVVVVVVVVVVVVVVVVVVVVVCVPDVPPCPVVVLVVLVVVLVVLVVVLVVLVVVLVVVVVVDDDCNVVSVVVNVVSVVSNVVNPPPDPVVVVVVVVVVVVVVVVVVVVVVVVVVVVVVVVVVVVVVVVVVVVVVVVVVVVVVVVVVVVVVVVVVVVVVVVVVVVVVVVVVVVVVVVVVVVVLVVQVVVVVVVVVVVCVVLVVVCWDKDFPDWDDDPPRDTDIDIDTHRDDPDPPDD

Organism: Helicobacter pylori (NCBI:txid210)